Protein AF-0000000073996549 (afdb_homodimer)

Foldseek 3Di:
DDKDKDKAWFQAALLLVQQLCQFPNSCCQQFPWDKAWPDDGGGDDAQDWTWIWTDDPRDIWIWIWGWHDDDRSAKTKIWTPDTQFPTKIWIWGWDDDPNTTMIMIMIDTGNPPDPVCCVPPVRVVVVVRVVSSSVSSRPDPSVPRD/DDKDKDKAWFQAALLLVQQLCQFPNSCCQQFPWDKAWPDDGGGDDAQDWTWIWTDDPRDIWIWIWGWHDDDRSAKTKIWTPDTQFPTKIWIWGWDDDPNTTMIMIMIDTGNPPDPVCCVPPVRVVVVVRVVSSSVSSRPDPSVPRD

Organism: NCBI:txid172042

Sequence (292 aa):
MAVYTRQVLVNAPPNQVFRYCTSQTGFCQQFPFPVRWLTGTDHWQLGDILDFRYRVCGLWLRHRAEVEKHEWGALFTDTMRKGPYRTFRHTHRFEPSAGGTCMTDTIEFTTGLGALIDRLIGVPILKYTFRKRHEALSQVDWADVLMAVYTRQVLVNAPPNQVFRYCTSQTGFCQQFPFPVRWLTGTDHWQLGDILDFRYRVCGLWLRHRAEVEKHEWGALFTDTMRKGPYRTFRHTHRFEPSAGGTCMTDTIEFTTGLGALIDRLIGVPILKYTFRKRHEALSQVDWADVL

Nearest PDB structures (foldseek):
  7wa9-assembly1_A  TM=8.646E-01  e=1.091E-07  Mycolicibacterium smegmatis MC2 155
  1z94-assembly1_A  TM=8.391E-01  e=1.366E-07  Chromobacterium violaceum ATCC 12472
  2d4r-assembly1_A  TM=7.700E-01  e=4.203E-07  Thermus thermophilus HB8
  8h0h-assembly2_B  TM=7.164E-01  e=4.209E-06  Mycobacterium tuberculosis H37Rv
  8h2d-assembly1_A-2  TM=6.273E-01  e=1.224E-05  Mycobacterium tuberculosis H37Rv

Radius of gyration: 22.91 Å; Cα contacts (8 Å, |Δi|>4): 630; chains: 2; bounding box: 36×64×50 Å

Structure (mmCIF, N/CA/C/O backbone):
data_AF-0000000073996549-model_v1
#
loop_
_entity.id
_entity.type
_entity.pdbx_description
1 polymer 'Cell division inhibitor'
#
loop_
_atom_site.group_PDB
_atom_site.id
_atom_site.type_symbol
_atom_site.label_atom_id
_atom_site.label_alt_id
_atom_site.label_comp_id
_atom_site.label_asym_id
_atom_site.label_entity_id
_atom_site.label_seq_id
_atom_site.pdbx_PDB_ins_code
_atom_site.Cartn_x
_atom_site.Cartn_y
_atom_site.Cartn_z
_atom_site.occupancy
_atom_site.B_iso_or_equiv
_atom_site.auth_seq_id
_atom_site.auth_comp_id
_atom_site.auth_asym_id
_atom_site.auth_atom_id
_atom_site.pdbx_PDB_model_num
ATOM 1 N N . MET A 1 1 ? -0.925 -22.297 9.438 1 88.31 1 MET A N 1
ATOM 2 C CA . MET A 1 1 ? -0.849 -22.109 7.988 1 88.31 1 MET A CA 1
ATOM 3 C C . MET A 1 1 ? -2.23 -21.844 7.398 1 88.31 1 MET A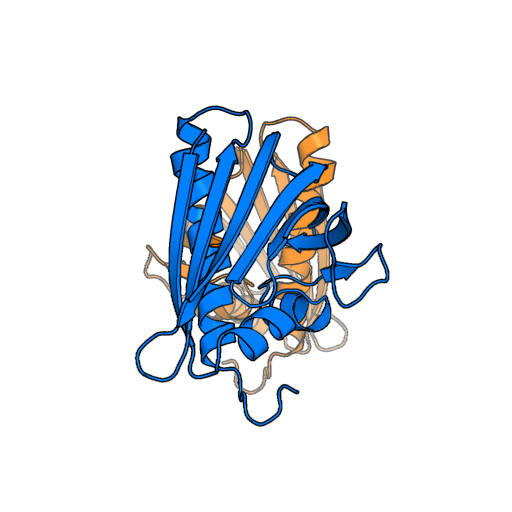 C 1
ATOM 5 O O . MET A 1 1 ? -3.201 -22.516 7.754 1 88.31 1 MET A O 1
ATOM 9 N N . ALA A 1 2 ? -2.402 -20.797 6.59 1 96.62 2 ALA A N 1
ATOM 10 C CA . ALA A 1 2 ? -3.676 -20.422 5.98 1 96.62 2 ALA A CA 1
ATOM 11 C C . ALA A 1 2 ? -3.668 -20.688 4.48 1 96.62 2 ALA A C 1
ATOM 13 O O . ALA A 1 2 ? -2.604 -20.859 3.879 1 96.62 2 ALA A O 1
ATOM 14 N N . VAL A 1 3 ? -4.891 -20.891 3.938 1 98.12 3 VAL A N 1
ATOM 15 C CA . VAL A 1 3 ? -5.043 -21.125 2.504 1 98.12 3 VAL A CA 1
ATOM 16 C C . VAL A 1 3 ? -5.984 -20.078 1.909 1 98.12 3 VAL A C 1
ATOM 18 O O . VAL A 1 3 ? -7.027 -19.766 2.49 1 98.12 3 VAL A O 1
ATOM 21 N N . TYR A 1 4 ? -5.598 -19.516 0.785 1 98.5 4 TYR A N 1
ATOM 22 C CA . TYR A 1 4 ? -6.43 -18.609 0.003 1 98.5 4 TYR A CA 1
ATOM 23 C C . TYR A 1 4 ? -6.562 -19.094 -1.436 1 98.5 4 TYR A C 1
ATOM 25 O O . TYR A 1 4 ? -5.566 -19.453 -2.072 1 98.5 4 TYR A O 1
ATOM 33 N N . THR A 1 5 ? -7.816 -19.188 -1.951 1 98.75 5 THR A N 1
ATOM 34 C CA . THR A 1 5 ? -8.062 -19.609 -3.324 1 98.75 5 THR A CA 1
ATOM 35 C C . THR A 1 5 ? -8.969 -18.609 -4.047 1 98.75 5 THR A C 1
ATOM 37 O O . THR A 1 5 ? -9.922 -18.094 -3.465 1 98.75 5 THR A O 1
ATOM 40 N N . ARG A 1 6 ? -8.672 -18.406 -5.352 1 98.69 6 ARG A N 1
ATOM 41 C CA . ARG A 1 6 ? -9.492 -17.547 -6.203 1 98.69 6 ARG A CA 1
ATOM 42 C C . ARG A 1 6 ? -9.461 -18.031 -7.652 1 98.69 6 ARG A C 1
ATOM 44 O O . ARG A 1 6 ? -8.445 -18.562 -8.117 1 98.69 6 ARG A O 1
ATOM 51 N N . GLN A 1 7 ? -10.57 -17.797 -8.312 1 98.44 7 GLN A N 1
ATOM 52 C CA . GLN A 1 7 ? -10.672 -18.203 -9.711 1 98.44 7 GLN A CA 1
ATOM 53 C C . GLN A 1 7 ? -11.055 -17.031 -10.602 1 98.44 7 GLN A C 1
ATOM 55 O O . GLN A 1 7 ? -11.703 -16.078 -10.148 1 98.44 7 GLN A O 1
ATOM 60 N N . VAL A 1 8 ? -10.672 -17.125 -11.859 1 98.06 8 VAL A N 1
ATOM 61 C CA . VAL A 1 8 ? -11.055 -16.141 -12.859 1 98.06 8 VAL A CA 1
ATOM 62 C C . VAL A 1 8 ? -11.227 -16.812 -14.219 1 98.06 8 VAL A C 1
ATOM 64 O O . VAL A 1 8 ? -10.5 -17.75 -14.547 1 98.06 8 VAL A O 1
ATOM 67 N N . LEU A 1 9 ? -12.188 -16.359 -14.953 1 97.19 9 LEU A N 1
ATOM 68 C CA . LEU A 1 9 ? -12.359 -16.797 -16.328 1 97.19 9 LEU A CA 1
ATOM 69 C C . LEU A 1 9 ? -11.648 -15.852 -17.297 1 97.19 9 LEU A C 1
ATOM 71 O O . LEU A 1 9 ? -11.812 -14.633 -17.203 1 97.19 9 LEU A O 1
ATOM 75 N N . VAL A 1 10 ? -10.875 -16.422 -18.125 1 96.81 10 VAL A N 1
ATOM 76 C CA . VAL A 1 10 ? -10.102 -15.672 -19.109 1 96.81 10 VAL A CA 1
ATOM 77 C C . VAL A 1 10 ? -10.484 -16.109 -20.516 1 96.81 10 VAL A C 1
ATOM 79 O O . VAL A 1 10 ? -10.609 -17.312 -20.781 1 96.81 10 VAL A O 1
ATOM 82 N N . ASN A 1 11 ? -10.641 -15.195 -21.406 1 94.94 11 ASN A N 1
ATOM 83 C CA . ASN A 1 11 ? -11.094 -15.5 -22.766 1 94.94 11 ASN A CA 1
ATOM 84 C C . ASN A 1 11 ? -9.914 -15.781 -23.688 1 94.94 11 ASN A C 1
ATOM 86 O O . ASN A 1 11 ? -9.734 -15.102 -24.703 1 94.94 11 ASN A O 1
ATOM 90 N N . ALA A 1 12 ? -9.164 -16.797 -23.406 1 97.12 12 ALA A N 1
ATOM 91 C CA . ALA A 1 12 ? -8.031 -17.297 -24.188 1 97.12 12 ALA A CA 1
ATOM 92 C C . ALA A 1 12 ? -7.734 -18.75 -23.828 1 97.12 12 ALA A C 1
ATOM 94 O O . ALA A 1 12 ? -8.039 -19.203 -22.719 1 97.12 12 ALA A O 1
ATOM 95 N N . PRO A 1 13 ? -7.172 -19.438 -24.797 1 96.5 13 PRO A N 1
ATOM 96 C CA . PRO A 1 13 ? -6.875 -20.844 -24.516 1 96.5 13 PRO A CA 1
ATOM 97 C C . PRO A 1 13 ? -5.836 -21.016 -23.422 1 96.5 13 PRO A C 1
ATOM 99 O O . PRO A 1 13 ? -4.992 -20.141 -23.219 1 96.5 13 PRO A O 1
ATOM 102 N N . PRO A 1 14 ? -5.82 -22.125 -22.734 1 97.5 14 PRO A N 1
ATOM 103 C CA . PRO A 1 14 ? -4.945 -22.359 -21.578 1 97.5 14 PRO A CA 1
ATOM 104 C C . PRO A 1 14 ? -3.471 -22.141 -21.906 1 97.5 14 PRO A C 1
ATOM 106 O O . PRO A 1 14 ? -2.736 -21.562 -21.094 1 97.5 14 PRO A O 1
ATOM 109 N N . ASN A 1 15 ? -3.07 -22.609 -23.031 1 96.88 15 ASN A N 1
ATOM 110 C CA . ASN A 1 15 ? -1.659 -22.469 -23.375 1 96.88 15 ASN A CA 1
ATOM 111 C C . ASN A 1 15 ? -1.243 -21 -23.453 1 96.88 15 ASN A C 1
ATOM 113 O O . ASN A 1 15 ? -0.147 -20.641 -23.031 1 96.88 15 ASN A O 1
ATOM 117 N N . GLN A 1 16 ? -2.082 -20.203 -23.953 1 96.75 16 GLN A N 1
ATOM 118 C CA . GLN A 1 16 ? -1.788 -18.781 -24.078 1 96.75 16 GLN A CA 1
ATOM 119 C C . GLN A 1 16 ? -1.767 -18.094 -22.703 1 96.75 16 GLN A C 1
ATOM 121 O O . GLN A 1 16 ? -0.866 -17.312 -22.406 1 96.75 16 GLN A O 1
ATOM 126 N N . VAL A 1 17 ? -2.734 -18.406 -21.891 1 97.44 17 VAL A N 1
ATOM 127 C CA . VAL A 1 17 ? -2.814 -17.828 -20.547 1 97.44 17 VAL A CA 1
ATOM 128 C C . VAL A 1 17 ? -1.609 -18.266 -19.734 1 97.44 17 VAL A C 1
ATOM 130 O O . VAL A 1 17 ? -0.996 -17.453 -19.031 1 97.44 17 VAL A O 1
ATOM 133 N N . PHE A 1 18 ? -1.311 -19.531 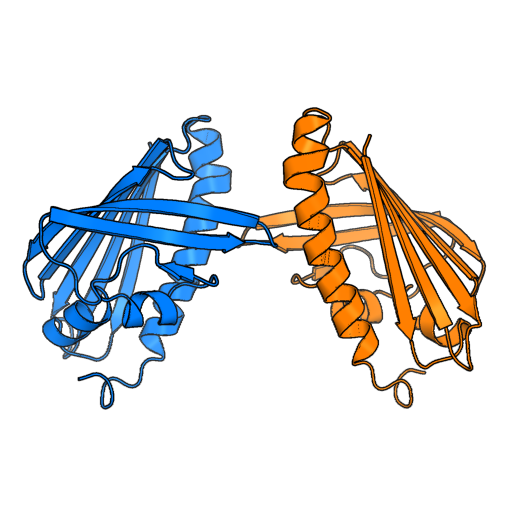-19.891 1 98 18 PHE A N 1
ATOM 134 C CA . PHE A 1 18 ? -0.16 -20.109 -19.188 1 98 18 PHE A CA 1
ATOM 135 C C . PHE A 1 18 ? 1.117 -19.359 -19.562 1 98 18 PHE A C 1
ATOM 137 O O . PHE A 1 18 ? 1.876 -18.938 -18.688 1 98 18 PHE A O 1
ATOM 144 N N . ARG A 1 19 ? 1.339 -19.203 -20.797 1 96.81 19 ARG A N 1
ATOM 145 C CA . ARG A 1 19 ? 2.545 -18.531 -21.281 1 96.81 19 ARG A CA 1
ATOM 146 C C . ARG A 1 19 ? 2.629 -17.109 -20.75 1 96.81 19 ARG A C 1
ATOM 148 O O . ARG A 1 19 ? 3.699 -16.656 -20.344 1 96.81 19 ARG A O 1
ATOM 155 N N . TYR A 1 20 ? 1.534 -16.484 -20.812 1 96.88 20 TYR A N 1
ATOM 156 C CA . TYR A 1 20 ? 1.461 -15.102 -20.344 1 96.88 20 TYR A CA 1
ATOM 157 C C . TYR A 1 20 ? 1.763 -15.023 -18.844 1 96.88 20 TYR A C 1
ATOM 159 O O . TYR A 1 20 ? 2.588 -14.211 -18.422 1 96.88 20 TYR A O 1
ATOM 167 N N . CYS A 1 21 ? 1.162 -15.898 -18.016 1 97.19 21 CYS A N 1
ATOM 168 C CA . CYS A 1 21 ? 1.22 -15.836 -16.562 1 97.19 21 CYS A CA 1
ATOM 169 C C . CYS A 1 21 ? 2.553 -16.359 -16.047 1 97.19 21 CYS A C 1
ATOM 171 O O . CYS A 1 21 ? 2.926 -16.094 -14.898 1 97.19 21 CYS A O 1
ATOM 173 N N . THR A 1 22 ? 3.291 -17.094 -16.812 1 97.06 22 THR A N 1
ATOM 174 C CA . THR A 1 22 ? 4.562 -17.672 -16.375 1 97.06 22 THR A CA 1
ATOM 175 C C . THR A 1 22 ? 5.73 -16.953 -17.047 1 97.06 22 THR A C 1
ATOM 177 O O . THR A 1 22 ? 6.688 -17.594 -17.484 1 97.06 22 THR A O 1
ATOM 180 N N . SER A 1 23 ? 5.574 -15.672 -17.109 1 95.38 23 SER A N 1
ATOM 181 C CA . SER A 1 23 ? 6.598 -14.789 -17.672 1 95.38 23 SER A CA 1
ATOM 182 C C . SER A 1 23 ? 6.789 -13.555 -16.797 1 95.38 23 SER A C 1
ATOM 184 O O . SER A 1 23 ? 5.891 -13.172 -16.047 1 95.38 23 SER A O 1
ATOM 186 N N . GLN A 1 24 ? 7.98 -12.922 -16.938 1 96.5 24 GLN A N 1
ATOM 187 C CA . GLN A 1 24 ? 8.227 -11.68 -16.219 1 96.5 24 GLN A CA 1
ATOM 188 C C . GLN A 1 24 ? 7.316 -10.562 -16.719 1 96.5 24 GLN A C 1
ATOM 190 O O . GLN A 1 24 ? 6.785 -9.781 -15.922 1 96.5 24 GLN A O 1
ATOM 195 N N . THR A 1 25 ? 7.105 -10.578 -18.016 1 93.38 25 THR A N 1
ATOM 196 C CA . THR A 1 25 ? 6.27 -9.555 -18.625 1 93.38 25 THR A CA 1
ATOM 197 C C . THR A 1 25 ? 4.828 -9.664 -18.141 1 93.38 25 THR A C 1
ATOM 199 O O . THR A 1 25 ? 4.238 -8.68 -17.703 1 93.38 25 THR A O 1
ATOM 202 N N . GLY A 1 26 ? 4.27 -10.852 -18.219 1 95.44 26 GLY A N 1
ATOM 203 C CA . GLY A 1 26 ? 2.92 -11.07 -17.719 1 95.44 26 GLY A CA 1
ATOM 204 C C . GLY A 1 26 ? 2.777 -10.773 -16.25 1 95.44 26 GLY A C 1
ATOM 205 O O . GLY A 1 26 ? 1.792 -10.164 -15.82 1 95.44 26 GLY A O 1
ATOM 206 N N . PHE A 1 27 ? 3.797 -11.172 -15.508 1 96.75 27 PHE A N 1
ATOM 207 C CA . PHE A 1 27 ? 3.795 -10.938 -14.07 1 96.75 27 PHE A CA 1
ATOM 208 C C . PHE A 1 27 ? 3.691 -9.445 -13.758 1 96.75 27 PHE A C 1
ATOM 210 O O . PHE A 1 27 ? 2.822 -9.023 -12.992 1 96.75 27 PHE A O 1
ATOM 217 N N . CYS A 1 28 ? 4.504 -8.641 -14.391 1 96.69 28 CYS A N 1
ATOM 218 C CA . CYS A 1 28 ? 4.562 -7.207 -14.125 1 96.69 28 CYS A CA 1
ATOM 219 C C . CYS A 1 28 ? 3.262 -6.523 -14.531 1 96.69 28 CYS A C 1
ATOM 221 O O . CYS A 1 28 ? 2.848 -5.543 -13.914 1 96.69 28 CYS A O 1
ATOM 223 N N . GLN A 1 29 ? 2.586 -7.039 -15.453 1 95.12 29 GLN A N 1
ATOM 224 C CA . GLN A 1 29 ? 1.353 -6.43 -15.945 1 95.12 29 GLN A CA 1
ATOM 225 C C . GLN A 1 29 ? 0.179 -6.754 -15.023 1 95.12 29 GLN A C 1
ATOM 227 O O . GLN A 1 29 ? -0.795 -6 -14.961 1 95.12 29 GLN A O 1
ATOM 232 N N . GLN A 1 30 ? 0.294 -7.805 -14.305 1 96.31 30 GLN A N 1
ATOM 233 C CA . GLN A 1 30 ? -0.853 -8.203 -13.492 1 96.31 30 GLN A CA 1
ATOM 234 C C . GLN A 1 30 ? -0.607 -7.918 -12.016 1 96.31 30 GLN A C 1
ATOM 236 O O . GLN A 1 30 ? -1.552 -7.844 -11.227 1 96.31 30 GLN A O 1
ATOM 241 N N . PHE A 1 31 ? 0.625 -7.828 -11.578 1 97.19 31 PHE A N 1
ATOM 242 C CA . PHE A 1 31 ? 0.977 -7.59 -10.18 1 97.19 31 PHE A CA 1
ATOM 243 C C . PHE A 1 31 ? 0.776 -6.121 -9.82 1 97.19 31 PHE A C 1
ATOM 245 O O . PHE A 1 31 ? 1.214 -5.23 -10.547 1 97.19 31 PHE A O 1
ATOM 252 N N . PRO A 1 32 ? 0.147 -5.875 -8.703 1 96.31 32 PRO A N 1
ATOM 253 C CA . PRO A 1 32 ? -0.326 -4.512 -8.438 1 96.31 32 PRO A CA 1
ATOM 254 C C . PRO A 1 32 ? 0.776 -3.598 -7.91 1 96.31 32 PRO A C 1
ATOM 256 O O . PRO A 1 32 ? 0.532 -2.414 -7.66 1 96.31 32 PRO A O 1
ATOM 259 N N . PHE A 1 33 ? 2.002 -4.043 -7.793 1 96.5 33 PHE A N 1
ATOM 260 C CA . PHE A 1 33 ? 3.082 -3.234 -7.238 1 96.5 33 PHE A CA 1
ATOM 261 C C . PHE A 1 33 ? 4.242 -3.139 -8.219 1 96.5 33 PHE A C 1
ATOM 263 O O . PHE A 1 33 ? 4.457 -4.047 -9.023 1 96.5 33 PHE A O 1
ATOM 270 N N . PRO A 1 34 ? 5.004 -2.031 -8.188 1 96.62 34 PRO A N 1
ATOM 271 C CA . PRO A 1 34 ? 6.211 -1.954 -9.016 1 96.62 34 PRO A CA 1
ATOM 272 C C . PRO A 1 34 ? 7.203 -3.078 -8.711 1 96.62 34 PRO A C 1
ATOM 274 O O . PRO A 1 34 ? 7.434 -3.41 -7.551 1 96.62 34 PRO A O 1
ATOM 277 N N . VAL A 1 35 ? 7.773 -3.609 -9.805 1 97.75 35 VAL A N 1
ATOM 278 C CA . VAL A 1 35 ? 8.648 -4.77 -9.656 1 97.75 35 VAL A CA 1
ATOM 279 C C . VAL A 1 35 ? 10.016 -4.465 -10.266 1 97.75 35 VAL A C 1
ATOM 281 O O . VAL A 1 35 ? 10.102 -3.834 -11.32 1 97.75 35 VAL A O 1
ATOM 284 N N . ARG A 1 36 ? 11.078 -4.91 -9.578 1 97.38 36 ARG A N 1
ATOM 285 C CA . ARG A 1 36 ? 12.438 -4.957 -10.102 1 97.38 36 ARG A CA 1
ATOM 286 C C . ARG A 1 36 ? 12.984 -6.383 -10.078 1 97.38 36 ARG A C 1
ATOM 288 O O . ARG A 1 36 ? 13.281 -6.922 -9.016 1 97.38 36 ARG A O 1
ATOM 295 N N . TRP A 1 37 ? 13.148 -6.93 -11.211 1 97.94 37 TRP A N 1
ATOM 296 C CA . TRP A 1 37 ? 13.633 -8.305 -11.312 1 97.94 37 TRP A CA 1
ATOM 297 C C . TRP A 1 37 ? 15.125 -8.375 -11.039 1 97.94 37 TRP A C 1
ATOM 299 O O . TRP A 1 37 ? 15.891 -7.523 -11.492 1 97.94 37 TRP A O 1
ATOM 309 N N . LEU A 1 38 ? 15.5 -9.352 -10.359 1 97.19 38 LEU A N 1
ATOM 310 C CA . LEU A 1 38 ? 16.906 -9.609 -10.07 1 97.19 38 LEU A CA 1
ATOM 311 C C . LEU A 1 38 ? 17.422 -10.797 -10.875 1 97.19 38 LEU A C 1
ATOM 313 O O . LEU A 1 38 ? 18.625 -11.055 -10.922 1 97.19 38 LEU A O 1
ATOM 317 N N . THR A 1 39 ? 16.469 -11.492 -11.414 1 93.12 39 THR A N 1
ATOM 318 C CA . THR A 1 39 ? 16.797 -12.555 -12.352 1 93.12 39 THR A CA 1
ATOM 319 C C . THR A 1 39 ? 16.359 -12.18 -13.766 1 93.12 39 THR A C 1
ATOM 321 O O . THR A 1 39 ? 15.547 -11.273 -13.953 1 93.12 39 THR A O 1
ATOM 324 N N . GLY A 1 40 ? 16.891 -12.891 -14.781 1 83.81 40 GLY A N 1
ATOM 325 C CA . GLY A 1 40 ? 16.75 -12.367 -16.125 1 83.81 40 GLY A CA 1
ATOM 326 C C . GLY A 1 40 ? 15.883 -13.234 -17.016 1 83.81 40 GLY A C 1
ATOM 327 O O . GLY A 1 40 ? 15.5 -12.812 -18.125 1 83.81 40 GLY A O 1
ATOM 328 N N . THR A 1 41 ? 15.555 -14.328 -16.672 1 87.44 41 THR A N 1
ATOM 329 C CA . THR A 1 41 ? 14.789 -15.188 -17.562 1 87.44 41 THR A CA 1
ATOM 330 C C . THR A 1 41 ? 13.328 -14.75 -17.609 1 87.44 41 THR A C 1
ATOM 332 O O . THR A 1 41 ? 12.664 -14.656 -16.578 1 87.44 41 THR A O 1
ATOM 335 N N . ASP A 1 42 ? 12.914 -14.477 -18.797 1 90.62 42 ASP A N 1
ATOM 336 C CA . ASP A 1 42 ? 11.531 -14.016 -18.938 1 90.62 42 ASP A CA 1
ATOM 337 C C . ASP A 1 42 ? 10.547 -15.148 -18.688 1 90.62 42 ASP A C 1
ATOM 339 O O . ASP A 1 42 ? 9.727 -15.086 -17.766 1 90.62 42 ASP A O 1
ATOM 343 N N . HIS A 1 43 ? 10.688 -16.203 -19.484 1 94.69 43 HIS A N 1
ATOM 344 C CA . HIS A 1 43 ? 9.805 -17.359 -19.281 1 94.69 43 HIS A CA 1
ATOM 345 C C . HIS A 1 43 ? 10.453 -18.391 -18.375 1 94.69 43 HIS A C 1
ATOM 347 O O . HIS A 1 43 ? 11.633 -18.719 -18.531 1 94.69 43 HIS A O 1
ATOM 353 N N . TRP A 1 44 ? 9.609 -18.953 -17.531 1 96.75 44 TRP A N 1
ATOM 354 C CA . TRP A 1 44 ? 10.148 -19.781 -16.453 1 96.75 44 TRP A CA 1
ATOM 355 C C . TRP A 1 44 ? 9.945 -21.25 -16.75 1 96.75 44 TRP A C 1
ATOM 357 O O . TRP A 1 44 ? 8.992 -21.641 -17.438 1 96.75 44 TRP A O 1
ATOM 367 N N . GLN A 1 45 ? 10.844 -22 -16.234 1 96.19 45 GLN A N 1
ATOM 368 C CA . GLN A 1 45 ? 10.82 -23.453 -16.328 1 96.19 45 GLN A CA 1
ATOM 369 C C . GLN A 1 45 ? 10.992 -24.094 -14.961 1 96.19 45 GLN A C 1
ATOM 371 O O . GLN A 1 45 ? 11.281 -23.406 -13.977 1 96.19 45 GLN A O 1
ATOM 376 N N . LEU A 1 46 ? 10.742 -25.422 -14.984 1 97.88 46 LEU A N 1
ATOM 377 C CA . LEU A 1 46 ? 10.922 -26.172 -13.75 1 97.88 46 LEU A CA 1
ATOM 378 C C . LEU A 1 46 ? 12.312 -25.938 -13.164 1 97.88 46 LEU A C 1
ATOM 380 O O . LEU A 1 46 ? 13.312 -25.984 -13.883 1 97.88 46 LEU A O 1
ATOM 384 N N . GLY A 1 47 ? 12.383 -25.578 -11.883 1 97.25 47 GLY A N 1
ATOM 385 C CA . GLY A 1 47 ? 13.648 -25.406 -11.188 1 97.25 47 GLY A CA 1
ATOM 386 C C . GLY A 1 47 ? 14.172 -23.984 -11.242 1 97.25 47 GLY A C 1
ATOM 387 O O . GLY A 1 47 ? 15.102 -23.625 -10.516 1 97.25 47 GLY A O 1
ATOM 388 N N . ASP A 1 48 ? 13.555 -23.109 -12.039 1 97.56 48 ASP A N 1
ATOM 389 C CA . ASP A 1 48 ? 13.984 -21.719 -12.133 1 97.56 48 ASP A CA 1
ATOM 390 C C . ASP A 1 48 ? 13.719 -20.984 -10.828 1 97.56 48 ASP A C 1
ATOM 392 O O . ASP A 1 48 ? 12.82 -21.344 -10.07 1 97.56 48 ASP A O 1
ATOM 396 N N . ILE A 1 49 ? 14.609 -19.984 -10.656 1 97.62 49 ILE A N 1
ATOM 397 C CA . ILE A 1 49 ? 14.445 -19.109 -9.508 1 97.62 49 ILE A CA 1
ATOM 398 C C . ILE A 1 49 ? 13.836 -17.781 -9.961 1 97.62 49 ILE A C 1
ATOM 400 O O . ILE A 1 49 ? 14.312 -17.156 -10.914 1 97.62 49 ILE A O 1
ATOM 404 N N . LEU A 1 50 ? 12.742 -17.469 -9.359 1 97.69 50 LEU A N 1
ATOM 405 C CA . LEU A 1 50 ? 12.141 -16.141 -9.492 1 97.69 50 LEU A CA 1
ATOM 406 C C . LEU A 1 50 ? 12.586 -15.219 -8.359 1 97.69 50 LEU A C 1
ATOM 408 O O . LEU A 1 50 ? 12.195 -15.422 -7.207 1 97.69 50 LEU A O 1
ATOM 412 N N . ASP A 1 51 ? 13.398 -14.242 -8.695 1 98.19 51 ASP A N 1
ATOM 413 C CA . ASP A 1 51 ? 13.953 -13.32 -7.703 1 98.19 51 ASP A CA 1
ATOM 414 C C . ASP A 1 51 ? 13.695 -11.867 -8.102 1 98.19 51 ASP A C 1
ATOM 416 O O . ASP A 1 51 ? 14.148 -11.414 -9.156 1 98.19 51 ASP A O 1
ATOM 420 N N . PHE A 1 52 ? 12.898 -11.219 -7.285 1 98.19 52 PHE A N 1
ATOM 421 C CA . PHE A 1 52 ? 12.562 -9.828 -7.598 1 98.19 52 PHE A CA 1
ATOM 422 C C . PHE A 1 52 ? 12.312 -9.031 -6.324 1 98.19 52 PHE A C 1
ATOM 424 O O . PHE A 1 52 ? 12.094 -9.609 -5.258 1 98.19 52 PHE A O 1
ATOM 431 N N . ARG A 1 53 ? 12.445 -7.801 -6.453 1 98.06 53 ARG A N 1
ATOM 432 C CA . ARG A 1 53 ? 11.977 -6.863 -5.438 1 98.06 53 ARG A CA 1
ATOM 433 C C . ARG A 1 53 ? 10.688 -6.176 -5.879 1 98.06 53 ARG A C 1
ATOM 435 O O . ARG A 1 53 ? 10.453 -6 -7.078 1 98.06 53 ARG A O 1
ATOM 442 N N . TYR A 1 54 ? 9.828 -5.84 -4.957 1 97.81 54 TYR A N 1
ATOM 443 C CA . TYR A 1 54 ? 8.633 -5.059 -5.23 1 97.81 54 TYR A CA 1
ATOM 444 C C . TYR A 1 54 ? 8.422 -3.99 -4.164 1 97.81 54 TYR A C 1
ATOM 446 O O . TYR A 1 54 ? 8.953 -4.102 -3.055 1 97.81 54 TYR A O 1
ATOM 454 N N . ARG A 1 55 ? 7.738 -2.949 -4.52 1 95.69 55 ARG A N 1
ATOM 455 C CA . ARG A 1 55 ? 7.645 -1.795 -3.633 1 95.69 55 ARG A CA 1
ATOM 456 C C . ARG A 1 55 ? 6.211 -1.58 -3.16 1 95.69 55 ARG A C 1
ATOM 458 O O . ARG A 1 55 ? 5.289 -1.511 -3.975 1 95.69 55 ARG A O 1
ATOM 465 N N . VAL A 1 56 ? 6.066 -1.509 -1.825 1 94.5 56 VAL A N 1
ATOM 466 C CA . VAL A 1 56 ? 4.785 -1.214 -1.188 1 94.5 56 VAL A CA 1
ATOM 467 C C . VAL A 1 56 ? 4.93 0.005 -0.28 1 94.5 56 VAL A C 1
ATOM 469 O O . VAL A 1 56 ? 5.758 0.012 0.634 1 94.5 56 VAL A O 1
ATOM 472 N N . CYS A 1 57 ? 4.227 1.042 -0.491 1 91.19 57 CYS A N 1
ATOM 473 C CA . CYS A 1 57 ? 4.262 2.258 0.313 1 91.19 57 CYS A CA 1
ATOM 474 C C . CYS A 1 57 ? 5.695 2.746 0.502 1 91.19 57 CYS A C 1
ATOM 476 O O . CYS A 1 57 ? 6.113 3.035 1.624 1 91.19 57 CYS A O 1
ATOM 478 N N . GLY A 1 58 ? 6.43 2.65 -0.554 1 90.81 58 GLY A N 1
ATOM 479 C CA . GLY A 1 58 ? 7.781 3.184 -0.551 1 90.81 58 GLY A CA 1
ATOM 480 C C . GLY A 1 58 ? 8.812 2.195 -0.031 1 90.81 58 GLY A C 1
ATOM 481 O O . GLY A 1 58 ? 10.016 2.459 -0.083 1 90.81 58 GLY A O 1
ATOM 482 N N . LEU A 1 59 ? 8.375 1.061 0.467 1 94.19 59 LEU A N 1
ATOM 483 C CA . LEU A 1 59 ? 9.281 0.064 1.024 1 94.19 59 LEU A CA 1
ATOM 484 C C . LEU A 1 59 ? 9.547 -1.053 0.02 1 94.19 59 LEU A C 1
ATOM 486 O O . LEU A 1 59 ? 8.609 -1.612 -0.555 1 94.19 59 LEU A O 1
ATOM 490 N N . TRP A 1 60 ? 10.797 -1.385 -0.169 1 95.44 60 TRP A N 1
ATOM 491 C CA . TRP A 1 60 ? 11.164 -2.49 -1.048 1 95.44 60 TRP A CA 1
ATOM 492 C C . TRP A 1 60 ? 11.211 -3.805 -0.278 1 95.44 60 TRP A C 1
ATOM 494 O O . TRP A 1 60 ? 11.93 -3.922 0.721 1 95.44 60 TRP A O 1
ATOM 504 N N . LEU A 1 61 ? 10.516 -4.77 -0.71 1 96.69 61 LEU A N 1
ATOM 505 C CA . LEU A 1 61 ? 10.523 -6.137 -0.204 1 96.69 61 LEU A CA 1
ATOM 506 C C . LEU A 1 61 ? 11.07 -7.102 -1.253 1 96.69 61 LEU A C 1
ATOM 508 O O . LEU A 1 61 ? 10.977 -6.836 -2.455 1 96.69 61 LEU A O 1
ATOM 512 N N . ARG A 1 62 ? 11.609 -8.133 -0.811 1 97.75 62 ARG A N 1
ATOM 513 C CA . ARG A 1 62 ? 12.172 -9.117 -1.733 1 97.75 62 ARG A CA 1
ATOM 514 C C . ARG A 1 62 ? 11.383 -10.422 -1.689 1 97.75 62 ARG A C 1
ATOM 516 O O . ARG A 1 62 ? 10.953 -10.859 -0.619 1 97.75 62 ARG A O 1
ATOM 523 N N . HIS A 1 63 ? 11.188 -11 -2.834 1 98.19 63 HIS A N 1
ATOM 524 C CA . HIS A 1 63 ? 10.555 -12.305 -2.998 1 98.19 63 HIS A CA 1
ATOM 525 C C . HIS A 1 63 ? 11.398 -13.219 -3.883 1 98.19 63 HIS A C 1
ATOM 527 O O . HIS A 1 63 ? 11.648 -12.898 -5.047 1 98.19 63 HIS A O 1
ATOM 533 N N . ARG A 1 64 ? 11.883 -14.25 -3.303 1 98.44 64 ARG A N 1
ATOM 534 C CA . ARG A 1 64 ? 12.625 -15.273 -4.023 1 98.44 64 ARG A CA 1
ATOM 535 C C . ARG A 1 64 ? 11.914 -16.625 -3.949 1 98.44 64 ARG A C 1
ATOM 537 O O . ARG A 1 64 ? 11.75 -17.188 -2.865 1 98.44 64 ARG A O 1
ATOM 544 N N . ALA A 1 65 ? 11.539 -17.078 -5.07 1 98.56 65 ALA A N 1
ATOM 545 C CA . ALA A 1 65 ? 10.805 -18.328 -5.137 1 98.56 65 ALA A CA 1
ATOM 546 C C . ALA A 1 65 ? 11.438 -19.281 -6.148 1 98.56 65 ALA A C 1
ATOM 548 O O . ALA A 1 65 ? 12.164 -18.859 -7.043 1 98.56 65 ALA A O 1
ATOM 549 N N . GLU A 1 66 ? 11.133 -20.547 -5.938 1 98.5 66 GLU A N 1
ATOM 550 C CA . GLU A 1 66 ? 11.57 -21.594 -6.867 1 98.5 66 GLU A CA 1
ATOM 551 C C . GLU A 1 66 ? 10.375 -22.25 -7.543 1 98.5 66 GLU A C 1
ATOM 553 O O . GLU A 1 66 ? 9.367 -22.547 -6.895 1 98.5 66 GLU A O 1
ATOM 558 N N . VAL A 1 67 ? 10.516 -22.469 -8.891 1 98.44 67 VAL A N 1
ATOM 559 C CA . VAL A 1 67 ? 9.477 -23.188 -9.617 1 98.44 67 VAL A CA 1
ATOM 560 C C . VAL A 1 67 ? 9.523 -24.672 -9.234 1 98.44 67 VAL A C 1
ATOM 562 O O . VAL A 1 67 ? 10.5 -25.359 -9.531 1 98.44 67 VAL A O 1
ATOM 565 N N . GLU A 1 68 ? 8.477 -25.156 -8.68 1 98.62 68 GLU A N 1
ATOM 566 C CA . GLU A 1 68 ? 8.422 -26.516 -8.148 1 98.62 68 GLU A CA 1
ATOM 567 C C . GLU A 1 68 ? 7.703 -27.453 -9.117 1 98.62 68 GLU A C 1
ATOM 569 O O . GLU A 1 68 ? 8.039 -28.641 -9.203 1 98.62 68 GLU A O 1
ATOM 574 N N . LYS A 1 69 ? 6.715 -26.969 -9.758 1 98.75 69 LYS A N 1
ATOM 575 C CA . LYS A 1 69 ? 5.965 -27.734 -10.758 1 98.75 69 LYS A CA 1
ATOM 576 C C . LYS A 1 69 ? 5.727 -26.891 -12.016 1 98.75 69 LYS A C 1
ATOM 578 O O . LYS A 1 69 ? 5.457 -25.688 -11.922 1 98.75 69 LYS A O 1
ATOM 583 N N . HIS A 1 70 ? 5.832 -27.516 -13.086 1 98.62 70 HIS A N 1
ATOM 584 C CA . HIS A 1 70 ? 5.633 -26.906 -14.391 1 98.62 70 HIS A CA 1
ATOM 585 C C . HIS A 1 70 ? 5.074 -27.906 -15.391 1 98.62 70 HIS A C 1
ATOM 587 O O . HIS A 1 70 ? 5.824 -28.719 -15.953 1 98.62 70 HIS A O 1
ATOM 593 N N . GLU A 1 71 ? 3.836 -27.844 -15.578 1 98.5 71 GLU A N 1
ATOM 594 C CA . GLU A 1 71 ? 3.137 -28.609 -16.609 1 98.5 71 GLU A CA 1
ATOM 595 C C . GLU A 1 71 ? 2.516 -27.688 -17.656 1 98.5 71 GLU A C 1
ATOM 597 O O . GLU A 1 71 ? 1.461 -27.094 -17.406 1 98.5 71 GLU A O 1
ATOM 602 N N . TRP A 1 72 ? 3.133 -27.625 -18.766 1 97.75 72 TRP A N 1
ATOM 603 C CA . TRP A 1 72 ? 2.795 -26.656 -19.812 1 97.75 72 TRP A CA 1
ATOM 604 C C . TRP A 1 72 ? 1.288 -26.625 -20.047 1 97.75 72 TRP A C 1
ATOM 606 O O . TRP A 1 72 ? 0.66 -27.656 -20.266 1 97.75 72 TRP A O 1
ATOM 616 N N . GLY A 1 73 ? 0.679 -25.375 -19.891 1 97.88 73 GLY A N 1
ATOM 617 C CA . GLY A 1 73 ? -0.717 -25.125 -20.188 1 97.88 73 GLY A CA 1
ATOM 618 C C . GLY A 1 73 ? -1.669 -25.609 -19.125 1 97.88 73 GLY A C 1
ATOM 619 O O . GLY A 1 73 ? -2.887 -25.484 -19.25 1 97.88 73 GLY A O 1
ATOM 620 N N . ALA A 1 74 ? -1.059 -26.156 -18.047 1 98.56 74 ALA A N 1
ATOM 621 C CA . ALA A 1 74 ? -1.979 -26.828 -17.141 1 98.56 74 ALA A CA 1
ATOM 622 C C . ALA A 1 74 ? -1.698 -26.438 -15.688 1 98.56 74 ALA A C 1
ATOM 624 O O . ALA A 1 74 ? -2.625 -26.172 -14.922 1 98.56 74 ALA A O 1
ATOM 625 N N . LEU A 1 75 ? -0.43 -26.406 -15.359 1 98.75 75 LEU A N 1
ATOM 626 C CA . LEU A 1 75 ? -0.104 -26.281 -13.945 1 98.75 75 LEU A CA 1
ATOM 627 C C . LEU A 1 75 ? 1.243 -25.594 -13.758 1 98.75 75 LEU A C 1
ATOM 629 O O . LEU A 1 75 ? 2.209 -25.906 -14.453 1 98.75 75 LEU A O 1
ATOM 633 N N . PHE A 1 76 ? 1.345 -24.625 -12.828 1 98.75 76 PHE A N 1
ATOM 634 C CA . PHE A 1 76 ? 2.557 -23.922 -12.43 1 98.75 76 PHE A CA 1
ATOM 635 C C . PHE A 1 76 ? 2.564 -23.672 -10.93 1 98.75 76 PHE A C 1
ATOM 637 O O . PHE A 1 76 ? 1.629 -23.062 -10.391 1 98.75 76 PHE A O 1
ATOM 644 N N . THR A 1 77 ? 3.586 -24.172 -10.234 1 98.88 77 THR A N 1
ATOM 645 C CA . THR A 1 77 ? 3.697 -23.953 -8.797 1 98.88 77 THR A CA 1
ATOM 646 C C . THR A 1 77 ? 5.051 -23.344 -8.438 1 98.88 77 THR A C 1
ATOM 648 O O . THR A 1 77 ? 6.094 -23.844 -8.875 1 98.88 77 THR A O 1
ATOM 651 N N . ASP A 1 78 ? 5.039 -22.266 -7.711 1 98.69 78 ASP A N 1
ATOM 652 C CA . ASP A 1 78 ? 6.27 -21.688 -7.168 1 98.69 78 ASP A CA 1
ATOM 653 C C . ASP A 1 78 ? 6.211 -21.609 -5.645 1 98.69 78 ASP A C 1
ATOM 655 O O . ASP A 1 78 ? 5.148 -21.375 -5.07 1 98.69 78 ASP A O 1
ATOM 659 N N . THR A 1 79 ? 7.336 -21.844 -5.023 1 98.75 79 THR A N 1
ATOM 660 C CA . THR A 1 79 ? 7.453 -21.828 -3.57 1 98.75 79 THR A CA 1
ATOM 661 C C . THR A 1 79 ? 8.516 -20.828 -3.125 1 98.75 79 THR A C 1
ATOM 663 O O . THR A 1 79 ? 9.641 -20.844 -3.635 1 98.75 79 THR A O 1
ATOM 666 N N . MET A 1 80 ? 8.18 -20.031 -2.154 1 98.69 80 MET A N 1
ATOM 667 C CA . MET A 1 80 ? 9.086 -19 -1.656 1 98.69 80 MET A CA 1
ATOM 668 C C . MET A 1 80 ? 10.227 -19.609 -0.864 1 98.69 80 MET A C 1
ATOM 670 O O . MET A 1 80 ? 10.008 -20.484 -0.02 1 98.69 80 MET A O 1
ATOM 674 N N . ARG A 1 81 ? 11.367 -19.125 -1.191 1 98.31 81 ARG A N 1
ATOM 675 C CA . ARG A 1 81 ? 12.562 -19.531 -0.457 1 98.31 81 ARG A CA 1
ATOM 676 C C . ARG A 1 81 ? 13.031 -18.422 0.481 1 98.31 81 ARG A C 1
ATOM 678 O O . ARG A 1 81 ? 13.586 -18.703 1.545 1 98.31 81 ARG A O 1
ATOM 685 N N . LYS A 1 82 ? 12.852 -17.219 0.064 1 97.81 82 LYS A N 1
ATOM 686 C CA . LYS A 1 82 ? 13.133 -16.016 0.838 1 97.81 82 LYS A CA 1
ATOM 687 C C . LYS A 1 82 ? 12.102 -14.922 0.545 1 97.81 82 LYS A C 1
ATOM 689 O O . LYS A 1 82 ? 11.766 -14.68 -0.614 1 97.81 82 LYS A O 1
ATOM 694 N N . GLY A 1 83 ? 11.641 -14.312 1.668 1 97.56 83 GLY A N 1
ATOM 695 C CA . GLY A 1 83 ? 10.648 -13.266 1.479 1 97.56 83 GLY A CA 1
ATOM 696 C C . GLY A 1 83 ? 9.93 -12.891 2.76 1 97.56 83 GLY A C 1
ATOM 697 O O . GLY A 1 83 ? 10.391 -13.203 3.855 1 97.56 83 GLY A O 1
ATOM 698 N N . PRO A 1 84 ? 8.859 -12.172 2.639 1 95.5 84 PRO A N 1
ATOM 699 C CA . PRO A 1 84 ? 8.211 -11.602 3.822 1 95.5 84 PRO A CA 1
ATOM 700 C C . PRO A 1 84 ? 7.355 -12.617 4.574 1 95.5 84 PRO A C 1
ATOM 702 O O . PRO A 1 84 ? 6.898 -12.352 5.684 1 95.5 84 PRO A O 1
ATOM 705 N N . TYR A 1 85 ? 7.113 -13.75 4.02 1 97.56 85 TYR A N 1
ATOM 706 C CA . TYR A 1 85 ? 6.371 -14.812 4.684 1 97.56 85 TYR A CA 1
ATOM 707 C C . TYR A 1 85 ? 7.312 -15.891 5.207 1 97.56 85 TYR A C 1
ATOM 709 O O . TYR A 1 85 ? 8.453 -16 4.754 1 97.56 85 TYR A O 1
ATOM 717 N N . ARG A 1 86 ? 6.867 -16.656 6.18 1 97.62 86 ARG A N 1
ATOM 718 C CA . ARG A 1 86 ? 7.629 -17.812 6.621 1 97.62 86 ARG A CA 1
ATOM 719 C C . ARG A 1 86 ? 7.543 -18.938 5.598 1 97.62 86 ARG A C 1
ATOM 721 O O . ARG A 1 86 ? 8.547 -19.594 5.305 1 97.62 86 ARG A O 1
ATOM 728 N N . THR A 1 87 ? 6.363 -19.094 5.148 1 98.31 87 THR A N 1
ATOM 729 C CA . THR A 1 87 ? 6.125 -20.016 4.039 1 98.31 87 THR A CA 1
ATOM 730 C C . THR A 1 87 ? 5.102 -19.422 3.068 1 98.31 87 THR A C 1
ATOM 732 O O . THR A 1 87 ? 4.172 -18.734 3.482 1 98.31 87 THR A O 1
ATOM 735 N N . PHE A 1 88 ? 5.281 -19.766 1.861 1 98.75 88 PHE A N 1
ATOM 736 C CA . PHE A 1 88 ? 4.402 -19.312 0.793 1 98.75 88 PHE A CA 1
ATOM 737 C C . PHE A 1 88 ? 4.512 -20.219 -0.425 1 98.75 88 PHE A C 1
ATOM 739 O O . PHE A 1 88 ? 5.574 -20.312 -1.04 1 98.75 88 PHE A O 1
ATOM 746 N N . ARG A 1 89 ? 3.488 -20.859 -0.694 1 98.88 89 ARG A N 1
ATOM 747 C CA . ARG A 1 89 ? 3.383 -21.75 -1.854 1 98.88 89 ARG A CA 1
ATOM 748 C C . ARG A 1 89 ? 2.188 -21.359 -2.721 1 98.88 89 ARG A C 1
ATOM 750 O O . ARG A 1 89 ? 1.049 -21.359 -2.248 1 98.88 89 ARG A O 1
ATOM 757 N N . HIS A 1 90 ? 2.449 -21.031 -3.953 1 98.81 90 HIS A N 1
ATOM 758 C CA . HIS A 1 90 ? 1.434 -20.562 -4.891 1 98.81 90 HIS A CA 1
ATOM 759 C C . HIS A 1 90 ? 1.256 -21.547 -6.043 1 98.81 90 HIS A C 1
ATOM 761 O O . HIS A 1 90 ? 2.182 -21.766 -6.828 1 98.81 90 HIS A O 1
ATOM 767 N N . THR A 1 91 ? 0.096 -22.078 -6.172 1 98.88 91 THR A N 1
ATOM 768 C CA . THR A 1 91 ? -0.245 -23 -7.25 1 98.88 91 THR A CA 1
ATOM 769 C C . THR A 1 91 ? -1.218 -22.344 -8.227 1 98.88 91 THR A C 1
ATOM 771 O O . THR A 1 91 ? -2.287 -21.875 -7.832 1 98.88 91 THR A O 1
ATOM 774 N N . HIS A 1 92 ? -0.835 -22.312 -9.477 1 98.75 92 HIS A N 1
ATOM 775 C CA . HIS A 1 92 ? -1.68 -21.875 -10.578 1 98.75 92 HIS A CA 1
ATOM 776 C C . HIS A 1 92 ? -2.191 -23.062 -11.391 1 98.75 92 HIS A C 1
ATOM 778 O O . HIS A 1 92 ? -1.403 -23.906 -11.836 1 98.75 92 HIS A O 1
ATOM 784 N N . ARG A 1 93 ? -3.48 -23.125 -11.57 1 98.81 93 ARG A N 1
ATOM 785 C CA . ARG A 1 93 ? -4.082 -24.156 -12.414 1 98.81 93 ARG A CA 1
ATOM 786 C C . ARG A 1 93 ? -4.828 -23.531 -13.586 1 98.81 93 ARG A C 1
ATOM 788 O O . ARG A 1 93 ? -5.551 -22.547 -13.422 1 98.81 93 ARG A O 1
ATOM 795 N N . PHE A 1 94 ? -4.637 -24.078 -14.711 1 98.62 94 PHE A N 1
ATOM 796 C CA . PHE A 1 94 ? -5.273 -23.641 -15.945 1 98.62 94 PHE A CA 1
ATOM 797 C C . PHE A 1 94 ? -6.129 -24.75 -16.547 1 98.62 94 PHE A C 1
ATOM 799 O O . PHE A 1 94 ? -5.605 -25.766 -16.984 1 98.62 94 PHE A O 1
ATOM 806 N N . GLU A 1 95 ? -7.398 -24.516 -16.578 1 98.5 95 GLU A N 1
ATOM 807 C CA . GLU A 1 95 ? -8.312 -25.531 -17.094 1 98.5 95 GLU A CA 1
ATOM 808 C C . GLU A 1 95 ? -9.18 -24.984 -18.219 1 98.5 95 GLU A C 1
ATOM 810 O O . GLU A 1 95 ? -9.734 -23.891 -18.109 1 98.5 95 GLU A O 1
ATOM 815 N N . PRO A 1 96 ? -9.289 -25.781 -19.312 1 97.75 96 PRO A N 1
ATOM 816 C CA . PRO A 1 96 ? -10.227 -25.328 -20.344 1 97.75 96 PRO A CA 1
ATOM 817 C C . PRO A 1 96 ? -11.648 -25.141 -19.812 1 97.75 96 PRO A C 1
ATOM 819 O O . PRO A 1 96 ? -12.102 -25.922 -18.969 1 97.75 96 PRO A O 1
ATOM 822 N N . SER A 1 97 ? -12.156 -24.016 -20.25 1 94.12 97 SER A N 1
ATOM 823 C CA . SER A 1 97 ? -13.523 -23.734 -19.828 1 94.12 97 SER A CA 1
ATOM 824 C C . SER A 1 97 ? -14.25 -22.859 -20.844 1 94.12 97 SER A C 1
ATOM 826 O O . SER A 1 97 ? -13.812 -21.75 -21.156 1 94.12 97 SER A O 1
ATOM 828 N N . ALA A 1 98 ? -15.5 -23.25 -21.25 1 89.19 98 ALA A N 1
ATOM 829 C CA . ALA A 1 98 ? -16.438 -22.5 -22.078 1 89.19 98 ALA A CA 1
ATOM 830 C C . ALA A 1 98 ? -15.703 -21.75 -23.188 1 89.19 98 ALA A C 1
ATOM 832 O O . ALA A 1 98 ? -15.914 -20.547 -23.359 1 89.19 98 ALA A O 1
ATOM 833 N N . GLY A 1 99 ? -14.742 -22.266 -23.875 1 89.56 99 GLY A N 1
ATOM 834 C CA . GLY A 1 99 ? -14.031 -21.609 -24.953 1 89.56 99 GLY A CA 1
ATOM 835 C C . GLY A 1 99 ? -12.875 -20.75 -24.484 1 89.56 99 GLY A C 1
ATOM 836 O O . GLY A 1 99 ? -12.227 -20.062 -25.281 1 89.56 99 GLY A O 1
ATOM 837 N N . GLY A 1 100 ? -12.641 -20.812 -23.203 1 96.5 100 GLY A N 1
ATOM 838 C CA . GLY A 1 100 ? -11.5 -20.109 -22.625 1 96.5 100 GLY A CA 1
ATOM 839 C C . GLY A 1 100 ? -10.789 -20.906 -21.547 1 96.5 100 GLY A C 1
ATOM 840 O O . GLY A 1 100 ? -10.508 -22.078 -21.734 1 96.5 100 GLY A O 1
ATOM 841 N N . THR A 1 101 ? -10.391 -20.188 -20.562 1 98.12 101 THR A N 1
ATOM 842 C CA . THR A 1 101 ? -9.617 -20.812 -19.484 1 98.12 101 THR A CA 1
ATOM 843 C C . THR A 1 101 ? -10.172 -20.406 -18.125 1 98.12 101 THR A C 1
ATOM 845 O O . THR A 1 101 ? -10.453 -19.234 -17.875 1 98.12 101 THR A O 1
ATOM 848 N N . CYS A 1 102 ? -10.391 -21.359 -17.328 1 98.44 102 CYS A N 1
ATOM 849 C CA . CYS A 1 102 ? -10.562 -21.109 -15.898 1 98.44 102 CYS A CA 1
ATOM 850 C C . CYS A 1 102 ? -9.234 -21.219 -15.164 1 98.44 102 CYS A C 1
ATOM 852 O O . CYS A 1 102 ? -8.641 -22.297 -15.086 1 98.44 102 CYS A O 1
ATOM 854 N N . MET A 1 103 ? -8.797 -20.125 -14.664 1 98.5 103 MET A N 1
ATOM 855 C CA . MET A 1 103 ? -7.555 -20.109 -13.898 1 98.5 103 MET A CA 1
ATOM 856 C C . MET A 1 103 ? -7.84 -20.094 -12.406 1 98.5 103 MET A C 1
ATOM 858 O O . MET A 1 103 ? -8.641 -19.281 -11.93 1 98.5 103 MET A O 1
ATOM 862 N N . THR A 1 104 ? -7.176 -20.938 -11.695 1 98.81 104 THR A N 1
ATOM 863 C CA . THR A 1 104 ? -7.312 -21.016 -10.242 1 98.81 104 THR A CA 1
ATOM 864 C C . THR A 1 104 ? -5.973 -20.781 -9.555 1 98.81 104 THR A C 1
ATOM 866 O O . THR A 1 104 ? -4.992 -21.469 -9.844 1 98.81 104 THR A O 1
ATOM 869 N N . ASP A 1 105 ? -5.957 -19.812 -8.695 1 98.88 105 ASP A N 1
ATOM 870 C CA . ASP A 1 105 ? -4.805 -19.562 -7.84 1 98.88 105 ASP A CA 1
ATOM 871 C C . ASP A 1 105 ? -5.059 -20.047 -6.414 1 98.88 105 ASP A C 1
ATOM 873 O O . ASP A 1 105 ? -6.078 -19.703 -5.812 1 98.88 105 ASP A O 1
ATOM 877 N N . THR A 1 106 ? -4.148 -20.844 -5.949 1 98.88 106 THR A N 1
ATOM 878 C CA . THR A 1 106 ? -4.184 -21.297 -4.566 1 98.88 106 THR A CA 1
ATOM 879 C C . THR A 1 106 ? -2.879 -20.953 -3.852 1 98.88 106 THR A C 1
ATOM 881 O O . THR A 1 106 ? -1.797 -21.344 -4.309 1 98.88 106 THR A O 1
ATOM 884 N N . ILE A 1 107 ? -3.012 -20.234 -2.721 1 98.88 107 ILE A N 1
ATOM 885 C CA . ILE A 1 107 ? -1.849 -19.844 -1.937 1 98.88 107 ILE A CA 1
ATOM 886 C C . ILE A 1 107 ? -1.911 -20.484 -0.553 1 98.88 107 ILE A C 1
ATOM 888 O O . ILE A 1 107 ? -2.893 -20.312 0.175 1 98.88 107 ILE A O 1
ATOM 892 N N . GLU A 1 108 ? -0.969 -21.219 -0.24 1 98.75 108 GLU A N 1
ATOM 893 C CA . GLU A 1 108 ? -0.715 -21.703 1.114 1 98.75 108 GLU A CA 1
ATOM 894 C C . GLU A 1 108 ? 0.399 -20.906 1.784 1 98.75 108 GLU A C 1
ATOM 896 O O . GLU A 1 108 ? 1.525 -20.859 1.285 1 98.75 108 GLU A O 1
ATOM 901 N N . PHE A 1 109 ? 0.036 -20.312 2.971 1 98.75 109 PHE A N 1
ATOM 902 C CA . PHE A 1 109 ? 1.055 -19.422 3.512 1 98.75 109 PHE A CA 1
ATOM 903 C C . PHE A 1 109 ? 0.928 -19.297 5.027 1 98.75 109 PHE A C 1
ATOM 905 O O . PHE A 1 109 ? -0.105 -19.656 5.598 1 98.75 109 PHE A O 1
ATOM 912 N N . THR A 1 110 ? 1.989 -18.875 5.625 1 98.38 110 THR A N 1
ATOM 913 C CA . THR A 1 110 ? 2.01 -18.359 6.988 1 98.38 110 THR A CA 1
ATOM 914 C C . THR A 1 110 ? 3.025 -17.219 7.125 1 98.38 110 THR A C 1
ATOM 916 O O . THR A 1 110 ? 4.094 -17.266 6.512 1 98.38 110 THR A O 1
ATOM 919 N N . THR A 1 111 ? 2.645 -16.297 7.914 1 96.12 111 THR A N 1
ATOM 920 C CA . THR A 1 111 ? 3.568 -15.211 8.203 1 96.12 111 THR A CA 1
ATOM 921 C C . THR A 1 111 ? 4.586 -15.625 9.258 1 96.12 111 THR A C 1
ATOM 923 O O . THR A 1 111 ? 5.633 -14.992 9.406 1 96.12 111 THR A O 1
ATOM 926 N N . GLY A 1 112 ? 4.219 -16.625 10.062 1 96.31 112 GLY A N 1
ATOM 927 C CA . GLY A 1 112 ? 5.035 -17.031 11.195 1 96.31 112 GLY A CA 1
ATOM 928 C C . GLY A 1 112 ? 4.688 -16.312 12.477 1 96.31 112 GLY A C 1
ATOM 929 O O . GLY A 1 112 ? 5.277 -16.562 13.523 1 96.31 112 GLY A O 1
ATOM 930 N N . LEU A 1 113 ? 3.65 -15.438 12.547 1 93.62 113 LEU A N 1
ATOM 931 C CA . LEU A 1 113 ? 3.281 -14.625 13.695 1 93.62 113 LEU A CA 1
ATOM 932 C C . LEU A 1 113 ? 2.006 -15.148 14.352 1 93.62 113 LEU A C 1
ATOM 934 O O . LEU A 1 113 ? 1.454 -14.516 15.25 1 93.62 113 LEU A O 1
ATOM 938 N N . GLY A 1 114 ? 1.515 -16.219 13.766 1 95.12 114 GLY A N 1
ATOM 939 C CA . GLY A 1 114 ? 0.342 -16.859 14.344 1 95.12 114 GLY A CA 1
ATOM 940 C C . GLY A 1 114 ? -0.843 -16.891 13.398 1 95.12 114 GLY A C 1
ATOM 941 O O . GLY A 1 114 ? -0.928 -16.094 12.469 1 95.12 114 GLY A O 1
ATOM 942 N N . ALA A 1 115 ? -1.703 -17.859 13.633 1 96.12 115 ALA A N 1
ATOM 943 C CA . ALA A 1 115 ? -2.84 -18.141 12.758 1 96.12 115 ALA A CA 1
ATOM 944 C C . ALA A 1 115 ? -3.787 -16.938 12.703 1 96.12 115 ALA A C 1
ATOM 946 O O . ALA A 1 115 ? -4.414 -16.688 11.672 1 96.12 115 ALA A O 1
ATOM 947 N N . LEU A 1 116 ? -3.854 -16.328 13.805 1 95 116 LEU A N 1
ATOM 948 C CA . LEU A 1 116 ? -4.742 -15.164 13.875 1 95 116 LEU A CA 1
ATOM 949 C C . LEU A 1 116 ? -4.25 -14.055 12.953 1 95 116 LEU A C 1
ATOM 951 O O . LEU A 1 116 ? -5.039 -13.461 12.219 1 95 116 LEU A O 1
ATOM 955 N N . ILE A 1 117 ? -3.008 -13.789 12.906 1 93.5 117 ILE A N 1
ATOM 956 C CA . ILE A 1 117 ? -2.404 -12.773 12.055 1 93.5 117 ILE A CA 1
ATOM 957 C C . ILE A 1 117 ? -2.545 -13.18 10.586 1 93.5 117 ILE A C 1
ATOM 959 O O . ILE A 1 117 ? -2.871 -12.352 9.734 1 93.5 117 ILE A O 1
ATOM 963 N N . ASP A 1 118 ? -2.311 -14.469 10.336 1 96.81 118 ASP A N 1
ATOM 964 C CA . ASP A 1 118 ? -2.48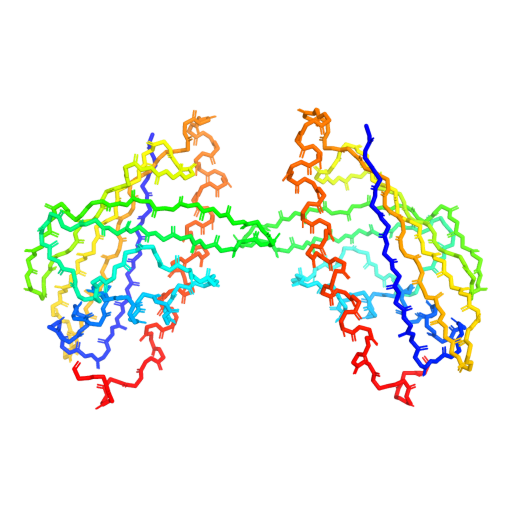4 -14.977 8.984 1 96.81 118 ASP A CA 1
ATOM 965 C C . ASP A 1 118 ? -3.893 -14.688 8.461 1 96.81 118 ASP A C 1
ATOM 967 O O . ASP A 1 118 ? -4.062 -14.25 7.324 1 96.81 118 ASP A O 1
ATOM 971 N N . ARG A 1 119 ? -4.824 -14.883 9.359 1 96.19 119 ARG A N 1
ATOM 972 C CA . ARG A 1 119 ? -6.219 -14.75 8.953 1 96.19 119 ARG A CA 1
ATOM 973 C C . ARG A 1 119 ? -6.637 -13.289 8.867 1 96.19 119 ARG A C 1
ATOM 975 O O . ARG A 1 119 ? -7.305 -12.883 7.914 1 96.19 119 ARG A O 1
ATOM 982 N N . LEU A 1 120 ? -6.18 -12.477 9.719 1 92.62 120 LEU A N 1
ATOM 983 C CA . LEU A 1 120 ? -6.707 -11.125 9.844 1 92.62 120 LEU A CA 1
ATOM 984 C C . LEU A 1 120 ? -5.914 -10.148 8.977 1 92.62 120 LEU A C 1
ATOM 986 O O . LEU A 1 120 ? -6.445 -9.125 8.539 1 92.62 120 LEU A O 1
ATOM 990 N N . ILE A 1 121 ? -4.699 -10.438 8.664 1 92.94 121 ILE A N 1
ATOM 991 C CA . ILE A 1 121 ? -3.846 -9.539 7.891 1 92.94 121 ILE A CA 1
ATOM 992 C C . ILE A 1 121 ? -3.422 -10.227 6.59 1 92.94 121 ILE A C 1
ATOM 994 O O . ILE A 1 121 ? -3.633 -9.68 5.504 1 92.94 121 ILE A O 1
ATOM 998 N N . GLY A 1 122 ? -2.936 -11.453 6.703 1 96.5 122 GLY A N 1
ATOM 999 C CA . GLY A 1 122 ? -2.443 -12.172 5.539 1 96.5 122 GLY A CA 1
ATOM 1000 C C . GLY A 1 122 ? -3.502 -12.375 4.473 1 96.5 122 GLY A C 1
ATOM 1001 O O . GLY A 1 122 ? -3.281 -12.062 3.301 1 96.5 122 GLY A O 1
ATOM 1002 N N . VAL A 1 123 ? -4.609 -12.844 4.906 1 97.5 123 VAL A N 1
ATOM 1003 C CA . VAL A 1 123 ? -5.664 -13.203 3.965 1 97.5 123 VAL A CA 1
ATOM 1004 C C . VAL A 1 123 ? -6.184 -11.945 3.27 1 97.5 123 VAL A C 1
ATOM 1006 O O . VAL A 1 123 ? -6.281 -11.898 2.041 1 97.5 123 VAL A O 1
ATOM 1009 N N . PRO A 1 124 ? -6.445 -10.867 4.016 1 96.25 124 PRO A N 1
ATOM 1010 C CA . PRO A 1 124 ? -6.898 -9.648 3.334 1 96.25 124 PRO A CA 1
ATOM 1011 C C . PRO A 1 124 ? -5.879 -9.125 2.324 1 96.25 124 PRO A C 1
ATOM 1013 O O . PRO A 1 124 ? -6.258 -8.617 1.268 1 96.25 124 PRO A O 1
ATOM 1016 N N . ILE A 1 125 ? -4.652 -9.188 2.604 1 95.94 125 ILE A N 1
ATOM 1017 C CA . ILE A 1 125 ? -3.609 -8.734 1.688 1 95.94 125 ILE A CA 1
ATOM 1018 C C . ILE A 1 125 ? -3.643 -9.578 0.415 1 95.94 125 ILE A C 1
ATOM 1020 O O . ILE A 1 125 ? -3.596 -9.039 -0.694 1 95.94 125 ILE A O 1
ATOM 1024 N N . LEU A 1 126 ? -3.764 -10.859 0.58 1 97.94 126 LEU A N 1
ATOM 1025 C CA . LEU A 1 126 ? -3.842 -11.734 -0.582 1 97.94 126 LEU A CA 1
ATOM 1026 C C . LEU A 1 126 ? -5.121 -11.484 -1.369 1 97.94 126 LEU A C 1
ATOM 1028 O O . LEU A 1 126 ? -5.113 -11.516 -2.602 1 97.94 126 LEU A O 1
ATOM 1032 N N . LYS A 1 127 ? -6.176 -11.305 -0.615 1 97.88 127 LYS A N 1
ATOM 1033 C CA . LYS A 1 127 ? -7.438 -10.992 -1.275 1 97.88 127 LYS A CA 1
ATOM 1034 C C . LYS A 1 127 ? -7.293 -9.766 -2.174 1 97.88 127 LYS A C 1
ATOM 1036 O O . LYS A 1 127 ? -7.73 -9.781 -3.326 1 97.88 127 LYS A O 1
ATOM 1041 N N . TYR A 1 128 ? -6.707 -8.789 -1.677 1 97.62 128 TYR A N 1
ATOM 1042 C CA . TYR A 1 128 ? -6.48 -7.57 -2.443 1 97.62 128 TYR A CA 1
ATOM 1043 C C . TYR A 1 128 ? -5.578 -7.84 -3.641 1 97.62 128 TYR A C 1
ATOM 1045 O O . TYR A 1 128 ? -5.91 -7.477 -4.77 1 97.62 128 TYR A O 1
ATOM 1053 N N . THR A 1 129 ? -4.426 -8.43 -3.443 1 98 129 THR A N 1
ATOM 1054 C CA . THR A 1 129 ? -3.418 -8.672 -4.465 1 98 129 THR A CA 1
ATOM 1055 C C . THR A 1 129 ? -3.998 -9.5 -5.609 1 98 129 THR A C 1
ATOM 1057 O O . THR A 1 129 ? -3.861 -9.133 -6.781 1 98 129 THR A O 1
ATOM 1060 N N . PHE A 1 130 ? -4.707 -10.523 -5.266 1 98.5 130 PHE A N 1
ATOM 1061 C CA . PHE A 1 130 ? -5.16 -11.438 -6.305 1 98.5 130 PHE A CA 1
ATOM 1062 C C . PHE A 1 130 ? -6.453 -10.93 -6.938 1 98.5 130 PHE A C 1
ATOM 1064 O O . PHE A 1 130 ? -6.77 -11.289 -8.078 1 98.5 130 PHE A O 1
ATOM 1071 N N . ARG A 1 131 ? -7.227 -10.148 -6.238 1 98 131 ARG A N 1
ATOM 1072 C CA . ARG A 1 131 ? -8.312 -9.438 -6.914 1 98 131 ARG A CA 1
ATOM 1073 C C . ARG A 1 131 ? -7.77 -8.547 -8.023 1 98 131 ARG A C 1
ATOM 1075 O O . ARG A 1 131 ? -8.289 -8.555 -9.141 1 98 131 ARG A O 1
ATOM 1082 N N . LYS A 1 132 ? -6.777 -7.781 -7.703 1 97.88 132 LYS A N 1
ATOM 1083 C CA . LYS A 1 132 ? -6.172 -6.875 -8.672 1 97.88 132 LYS A CA 1
ATOM 1084 C C . LYS A 1 132 ? -5.547 -7.648 -9.828 1 97.88 132 LYS A C 1
ATOM 1086 O O . LYS A 1 132 ? -5.684 -7.258 -10.992 1 97.88 132 LYS A O 1
ATOM 1091 N N . ARG A 1 133 ? -4.887 -8.711 -9.539 1 97.88 133 ARG A N 1
ATOM 1092 C CA . ARG A 1 133 ? -4.27 -9.555 -10.555 1 97.88 133 ARG A CA 1
ATOM 1093 C C . ARG A 1 133 ? -5.32 -10.117 -11.516 1 97.88 133 ARG A C 1
ATOM 1095 O O . ARG A 1 133 ? -5.145 -10.07 -12.734 1 97.88 133 ARG A O 1
ATOM 1102 N N . HIS A 1 134 ? -6.387 -10.586 -10.922 1 98.25 134 HIS A N 1
ATOM 1103 C CA . HIS A 1 134 ? -7.441 -11.188 -11.727 1 98.25 134 HIS A CA 1
ATOM 1104 C C . HIS A 1 134 ? -8.18 -10.133 -12.547 1 98.25 134 HIS A C 1
ATOM 1106 O O . HIS A 1 134 ? -8.594 -10.398 -13.68 1 98.25 134 HIS A O 1
ATOM 1112 N N . GLU A 1 135 ? -8.312 -8.969 -12.008 1 97.62 135 GLU A N 1
ATOM 1113 C CA . GLU A 1 135 ? -8.883 -7.855 -12.766 1 97.62 135 GLU A CA 1
ATOM 1114 C C . GLU A 1 135 ? -8.008 -7.508 -13.969 1 97.62 135 GLU A C 1
ATOM 1116 O O . GLU A 1 135 ? -8.516 -7.32 -15.078 1 97.62 135 GLU A O 1
ATOM 1121 N N . ALA A 1 136 ? -6.773 -7.43 -13.781 1 96.88 136 ALA A N 1
ATOM 1122 C CA . ALA A 1 136 ? -5.832 -7.137 -14.859 1 96.88 136 ALA A CA 1
ATOM 1123 C C . ALA A 1 136 ? -5.906 -8.195 -15.961 1 96.88 136 ALA A C 1
ATOM 1125 O O . ALA A 1 136 ? -5.898 -7.867 -17.141 1 96.88 136 ALA A O 1
ATOM 1126 N N . LEU A 1 137 ? -5.996 -9.438 -15.57 1 96.44 137 LEU A N 1
ATOM 1127 C CA . LEU A 1 137 ? -6.059 -10.547 -16.516 1 96.44 137 LEU A CA 1
ATOM 1128 C C . LEU A 1 137 ? -7.328 -10.469 -17.359 1 96.44 137 LEU A C 1
ATOM 1130 O O . LEU A 1 137 ? -7.301 -10.766 -18.562 1 96.44 137 LEU A O 1
ATOM 1134 N N . SER A 1 138 ? -8.352 -10.008 -16.719 1 94.56 138 SER A N 1
ATOM 1135 C CA . SER A 1 138 ? -9.633 -9.93 -17.406 1 94.56 138 SER A CA 1
ATOM 1136 C C . SER A 1 138 ? -9.648 -8.797 -18.422 1 94.56 138 SER A C 1
ATOM 1138 O O . SER A 1 138 ? -10.508 -8.766 -19.312 1 94.56 138 SER A O 1
ATOM 1140 N N . GLN A 1 139 ? -8.648 -7.926 -18.297 1 93.38 139 GLN A N 1
ATOM 1141 C CA . GLN A 1 139 ? -8.625 -6.746 -19.156 1 93.38 139 GLN A CA 1
ATOM 1142 C C . GLN A 1 139 ? -7.605 -6.91 -20.281 1 93.38 139 GLN A C 1
ATOM 1144 O O . GLN A 1 139 ? -7.465 -6.023 -21.141 1 93.38 139 GLN A O 1
ATOM 1149 N N . VAL A 1 140 ? -6.973 -8.008 -20.281 1 94.12 140 VAL A N 1
ATOM 1150 C CA . VAL A 1 140 ? -5.961 -8.266 -21.297 1 94.12 140 VAL A CA 1
ATOM 1151 C C . VAL A 1 140 ? -6.633 -8.453 -22.656 1 94.12 140 VAL A C 1
ATOM 1153 O O . VAL A 1 140 ? -7.656 -9.133 -22.766 1 94.12 140 VAL A O 1
ATOM 1156 N N . ASP A 1 141 ? -6.078 -7.758 -23.703 1 92.81 141 ASP A N 1
ATOM 1157 C CA . ASP A 1 141 ? -6.438 -8.086 -25.078 1 92.81 141 ASP A CA 1
ATOM 1158 C C . ASP A 1 141 ? -5.621 -9.266 -25.594 1 92.81 141 ASP A C 1
ATOM 1160 O O . ASP A 1 141 ? -4.496 -9.094 -26.062 1 92.81 141 ASP A O 1
ATOM 1164 N N . TRP A 1 142 ? -6.188 -10.398 -25.625 1 93.62 142 TRP A N 1
ATOM 1165 C CA . TRP A 1 142 ? -5.488 -11.656 -25.875 1 93.62 142 TRP A CA 1
ATOM 1166 C C . TRP A 1 142 ? -5.133 -11.805 -27.344 1 9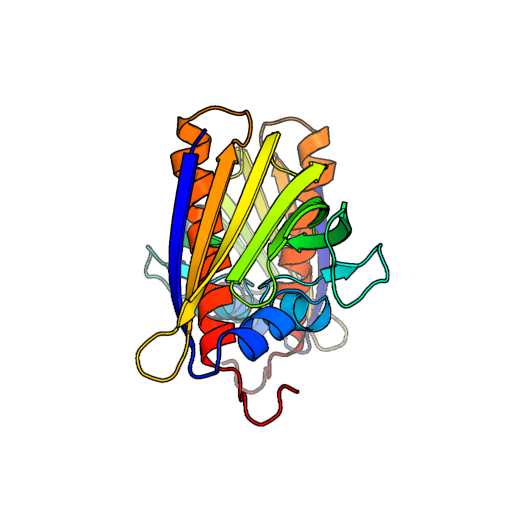3.62 142 TRP A C 1
ATOM 1168 O O . TRP A 1 142 ? -4.285 -12.625 -27.703 1 93.62 142 TRP A O 1
ATOM 1178 N N . ALA A 1 143 ? -5.688 -10.992 -28.156 1 89 143 ALA A N 1
ATOM 1179 C CA . ALA A 1 143 ? -5.355 -11.023 -29.578 1 89 143 ALA A CA 1
ATOM 1180 C C . ALA A 1 143 ? -3.936 -10.516 -29.812 1 89 143 ALA A C 1
ATOM 1182 O O . ALA A 1 143 ? -3.287 -10.898 -30.781 1 89 143 ALA A O 1
ATOM 1183 N N . ASP A 1 144 ? -3.449 -9.695 -28.844 1 80.31 144 ASP A N 1
ATOM 1184 C CA . ASP A 1 144 ? -2.127 -9.094 -28.984 1 80.31 144 ASP A CA 1
ATOM 1185 C C . ASP A 1 144 ? -1.075 -9.906 -28.234 1 80.31 144 ASP A C 1
ATOM 1187 O O . ASP A 1 144 ? 0.124 -9.648 -28.359 1 80.31 144 ASP A O 1
ATOM 1191 N N . VAL A 1 145 ? -1.61 -10.812 -27.391 1 74.75 145 VAL A N 1
ATOM 1192 C CA . VAL A 1 145 ? -0.703 -11.602 -26.562 1 74.75 145 VAL A CA 1
ATOM 1193 C C . VAL A 1 145 ? -0.275 -12.852 -27.328 1 74.75 145 VAL A C 1
ATOM 1195 O O . VAL A 1 145 ? -1.118 -13.617 -27.812 1 74.75 145 VAL A O 1
ATOM 1198 N N . LEU A 1 146 ? 0.963 -12.938 -27.859 1 62.12 146 LEU A N 1
ATOM 1199 C CA . LEU A 1 146 ? 1.446 -14.062 -28.641 1 62.12 146 LEU A CA 1
ATOM 1200 C C . LEU A 1 146 ? 2.002 -15.156 -27.75 1 62.12 146 LEU A C 1
ATOM 1202 O O . LEU A 1 146 ? 2.529 -14.875 -26.672 1 62.12 146 LEU A O 1
ATOM 1206 N N . MET B 1 1 ? 11.094 8.023 19.859 1 88.44 1 MET B N 1
ATOM 1207 C CA . MET B 1 1 ? 10.258 8.891 19.031 1 88.44 1 MET B CA 1
ATOM 1208 C C . MET B 1 1 ? 11.062 9.453 17.859 1 88.44 1 MET B C 1
ATOM 1210 O O . MET B 1 1 ? 12.195 9.914 18.031 1 88.44 1 MET B O 1
ATOM 1214 N N . ALA B 1 2 ? 10.57 9.359 16.625 1 96.62 2 ALA B N 1
ATOM 1215 C CA . ALA B 1 2 ? 11.242 9.836 15.422 1 96.62 2 ALA B CA 1
ATOM 1216 C C . ALA B 1 2 ? 10.562 11.078 14.867 1 96.62 2 ALA B C 1
ATOM 1218 O O . ALA B 1 2 ? 9.414 11.375 15.219 1 96.62 2 ALA B O 1
ATOM 1219 N N . VAL B 1 3 ? 11.359 11.875 14.117 1 98.12 3 VAL B N 1
ATOM 1220 C CA . VAL B 1 3 ? 10.828 13.078 13.492 1 98.12 3 VAL B CA 1
ATOM 1221 C C . VAL B 1 3 ? 11.078 13.031 11.984 1 98.12 3 VAL B C 1
ATOM 1223 O O . VAL B 1 3 ? 12.164 12.656 11.539 1 98.12 3 VAL B O 1
ATOM 1226 N N . TYR B 1 4 ? 10.062 13.367 11.211 1 98.5 4 TYR B N 1
ATOM 1227 C CA . TYR B 1 4 ? 10.164 13.516 9.766 1 98.5 4 TYR B CA 1
ATOM 1228 C C . TYR B 1 4 ? 9.68 14.891 9.32 1 98.5 4 TYR B C 1
ATOM 1230 O O . TYR B 1 4 ? 8.617 15.344 9.742 1 98.5 4 TYR B O 1
ATOM 1238 N N . THR B 1 5 ? 10.5 15.602 8.5 1 98.75 5 THR B N 1
ATOM 1239 C CA . THR B 1 5 ? 10.133 16.922 7.992 1 98.75 5 THR B CA 1
ATOM 1240 C C . THR B 1 5 ? 10.297 16.984 6.477 1 98.75 5 THR B C 1
ATOM 1242 O O . THR B 1 5 ? 11.258 16.453 5.93 1 98.75 5 THR B O 1
ATOM 1245 N N . ARG B 1 6 ? 9.367 17.703 5.824 1 98.69 6 ARG B N 1
ATOM 1246 C CA . ARG B 1 6 ? 9.43 17.938 4.387 1 98.69 6 ARG B CA 1
ATOM 1247 C C . ARG B 1 6 ? 8.797 19.281 4.02 1 98.69 6 ARG B C 1
ATOM 1249 O O . ARG B 1 6 ? 7.84 19.719 4.66 1 98.69 6 ARG B O 1
ATOM 1256 N N . GLN B 1 7 ? 9.336 19.844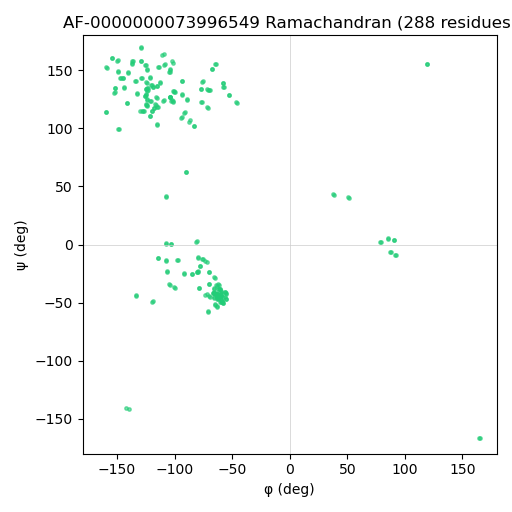 2.969 1 98.44 7 GLN B N 1
ATOM 1257 C CA . GLN B 1 7 ? 8.828 21.141 2.51 1 98.44 7 GLN B CA 1
ATOM 1258 C C . GLN B 1 7 ? 8.43 21.078 1.037 1 98.44 7 GLN B C 1
ATOM 1260 O O . GLN B 1 7 ? 8.977 20.281 0.274 1 98.44 7 GLN B O 1
ATOM 1265 N N . VAL B 1 8 ? 7.512 21.953 0.663 1 98.06 8 VAL B N 1
ATOM 1266 C CA . VAL B 1 8 ? 7.105 22.094 -0.731 1 98.06 8 VAL B CA 1
ATOM 1267 C C . VAL B 1 8 ? 6.73 23.547 -1.018 1 98.06 8 VAL B C 1
ATOM 1269 O O . VAL B 1 8 ? 6.18 24.234 -0.154 1 98.06 8 VAL B O 1
ATOM 1272 N N . LEU B 1 9 ? 7.059 24 -2.182 1 97.19 9 LEU B N 1
ATOM 1273 C CA . LEU B 1 9 ? 6.621 25.312 -2.648 1 97.19 9 LEU B CA 1
ATOM 1274 C C . LEU B 1 9 ? 5.332 25.188 -3.455 1 97.19 9 LEU B C 1
ATOM 1276 O O . LEU B 1 9 ? 5.234 24.359 -4.363 1 97.19 9 LEU B O 1
ATOM 1280 N N . VAL B 1 10 ? 4.418 25.984 -3.086 1 96.81 10 VAL B N 1
ATOM 1281 C CA . VAL B 1 10 ? 3.107 26 -3.727 1 96.81 10 VAL B CA 1
ATOM 1282 C C . VAL B 1 10 ? 2.836 27.375 -4.309 1 96.81 10 VAL B C 1
ATOM 1284 O O . VAL B 1 10 ? 3.08 28.391 -3.654 1 96.81 10 VAL B O 1
ATOM 1287 N N . ASN B 1 11 ? 2.309 27.438 -5.484 1 95 11 ASN B N 1
ATOM 1288 C CA . ASN B 1 11 ? 2.082 28.703 -6.172 1 95 11 ASN B CA 1
ATOM 1289 C C . ASN B 1 11 ? 0.705 29.266 -5.852 1 95 11 ASN B C 1
ATOM 1291 O O . ASN B 1 11 ? -0.105 29.5 -6.754 1 95 11 ASN B O 1
ATOM 1295 N N . ALA B 1 12 ? 0.457 29.562 -4.625 1 97.06 12 ALA B N 1
ATOM 1296 C CA . ALA B 1 12 ? -0.757 30.172 -4.098 1 97.06 12 ALA B CA 1
ATOM 1297 C C . ALA B 1 12 ? -0.498 30.828 -2.74 1 97.06 12 ALA B C 1
ATOM 1299 O O . ALA B 1 12 ? 0.404 30.406 -2.01 1 97.06 12 ALA B O 1
ATOM 1300 N N . PRO B 1 13 ? -1.283 31.844 -2.471 1 96.5 13 PRO B N 1
ATOM 1301 C CA . PRO B 1 13 ? -1.071 32.5 -1.187 1 96.5 13 PRO B CA 1
ATOM 1302 C C . PRO B 1 13 ? -1.356 31.594 0.007 1 96.5 13 PRO B C 1
ATOM 1304 O O . PRO B 1 13 ? -2.166 30.672 -0.096 1 96.5 13 PRO B O 1
ATOM 1307 N N . PRO B 1 14 ? -0.773 31.859 1.146 1 97.5 14 PRO B N 1
ATOM 1308 C CA . PRO B 1 14 ? -0.88 30.984 2.324 1 97.5 14 PRO B CA 1
ATOM 1309 C C . PRO B 1 14 ? -2.326 30.734 2.738 1 97.5 14 PRO B C 1
ATOM 1311 O O . PRO B 1 14 ? -2.682 29.609 3.088 1 97.5 14 PRO B O 1
ATOM 1314 N N . ASN B 1 15 ? -3.111 31.75 2.689 1 96.88 15 ASN B N 1
ATOM 1315 C CA . ASN B 1 15 ? -4.496 31.562 3.117 1 96.88 15 ASN B CA 1
ATOM 1316 C C . ASN B 1 15 ? -5.223 30.547 2.242 1 96.88 15 ASN B C 1
ATOM 1318 O O . ASN B 1 15 ? -6.012 29.75 2.744 1 96.88 15 ASN B O 1
ATOM 1322 N N . GLN B 1 16 ? -4.953 30.578 1.013 1 96.81 16 GLN B N 1
ATOM 1323 C CA . GLN B 1 16 ? -5.59 29.641 0.086 1 96.81 16 GLN B CA 1
ATOM 1324 C C . GLN B 1 16 ? -5.09 28.219 0.305 1 96.81 16 GLN B C 1
ATOM 1326 O O . GLN B 1 16 ? -5.883 27.266 0.341 1 96.81 16 GLN B O 1
ATOM 1331 N N . VAL B 1 17 ? -3.812 28.062 0.443 1 97.44 17 VAL B N 1
ATOM 1332 C CA . VAL B 1 17 ? -3.219 26.75 0.666 1 97.44 17 VAL B CA 1
ATOM 1333 C C . VAL B 1 17 ? -3.717 26.172 1.99 1 97.44 17 VAL B C 1
ATOM 1335 O O . VAL B 1 17 ? -4.07 25 2.068 1 97.44 17 VAL B O 1
ATOM 1338 N N . PHE B 1 18 ? -3.744 27.062 2.957 1 97.94 18 PHE B N 1
ATOM 1339 C CA . PHE B 1 18 ? -4.234 26.672 4.277 1 97.94 18 PHE B CA 1
ATOM 1340 C C . PHE B 1 18 ? -5.66 26.141 4.191 1 97.94 18 PHE B C 1
ATOM 1342 O O . PHE B 1 18 ? -5.961 25.062 4.703 1 97.94 18 PHE B O 1
ATOM 1349 N N . ARG B 1 19 ? -6.492 26.859 3.572 1 96.75 19 ARG B N 1
ATOM 1350 C CA . ARG B 1 19 ? -7.895 26.469 3.453 1 96.75 19 ARG B CA 1
ATOM 1351 C C . ARG B 1 19 ? -8.039 25.125 2.748 1 96.75 19 ARG B C 1
ATOM 1353 O O . ARG B 1 19 ? -8.828 24.281 3.164 1 96.75 19 ARG B O 1
ATOM 1360 N N . TYR B 1 20 ? -7.297 25.016 1.717 1 96.88 20 TYR B N 1
ATOM 1361 C CA . TYR B 1 20 ? -7.32 23.781 0.94 1 96.88 20 TYR B CA 1
ATOM 1362 C C . TYR B 1 20 ? -6.855 22.594 1.781 1 96.88 20 TYR B C 1
ATOM 1364 O O . TYR B 1 20 ? -7.523 21.562 1.831 1 96.88 20 TYR B O 1
ATOM 1372 N N . CYS B 1 21 ? -5.738 22.719 2.531 1 97.19 21 CYS B N 1
ATOM 1373 C CA . CYS B 1 21 ? -5.078 21.625 3.248 1 97.19 21 CYS B CA 1
ATOM 1374 C C . CYS B 1 21 ? -5.82 21.297 4.535 1 97.19 21 CYS B C 1
ATOM 1376 O O . CYS B 1 21 ? -5.629 20.219 5.109 1 97.19 21 CYS B O 1
ATOM 1378 N N . THR B 1 22 ? -6.648 22.172 5.043 1 97.06 22 THR B N 1
ATOM 1379 C CA . THR B 1 22 ? -7.367 21.938 6.293 1 97.06 22 THR B CA 1
ATOM 1380 C C . THR B 1 22 ? -8.844 21.672 6.027 1 97.06 22 THR B C 1
ATOM 1382 O O . THR B 1 22 ? -9.711 22.203 6.723 1 97.06 22 THR B O 1
ATOM 1385 N N . SER B 1 23 ? -9.039 20.891 5.004 1 95.38 23 SER B N 1
ATOM 1386 C CA . SER B 1 23 ? -10.375 20.469 4.609 1 95.38 23 SER B CA 1
ATOM 1387 C C . SER B 1 23 ? -10.391 18.984 4.258 1 95.38 23 SER B C 1
ATOM 1389 O O . SER B 1 23 ? -9.359 18.406 3.92 1 95.38 23 SER B O 1
ATOM 1391 N N . GLN B 1 24 ? -11.594 18.375 4.332 1 96.44 24 GLN B N 1
ATOM 1392 C CA . GLN B 1 24 ? -11.742 16.969 3.928 1 96.44 24 GLN B CA 1
ATOM 1393 C C . GLN B 1 24 ? -11.484 16.812 2.432 1 96.44 24 GLN B C 1
ATOM 1395 O O . GLN B 1 24 ? -10.828 15.852 2.014 1 96.44 24 GLN B O 1
ATOM 1400 N N . THR B 1 25 ? -11.945 17.797 1.686 1 93.38 25 THR B N 1
ATOM 1401 C CA . THR B 1 25 ? -11.789 17.75 0.236 1 93.38 25 THR B CA 1
ATOM 1402 C C . THR B 1 25 ? -10.312 17.812 -0.149 1 93.38 25 THR B C 1
ATOM 1404 O O . THR B 1 25 ? -9.836 16.984 -0.92 1 93.38 25 THR B O 1
ATOM 1407 N N . GLY B 1 26 ? -9.617 18.781 0.365 1 95.38 26 GLY B N 1
ATOM 1408 C CA . GLY B 1 26 ? -8.188 18.891 0.101 1 95.38 26 GLY B CA 1
ATOM 1409 C C . GLY B 1 26 ? -7.406 17.672 0.565 1 95.38 26 GLY B C 1
ATOM 1410 O O . GLY B 1 26 ? -6.512 17.203 -0.138 1 95.38 26 GLY B O 1
ATOM 1411 N N . PHE B 1 27 ? -7.801 17.188 1.728 1 96.75 27 PHE B N 1
ATOM 1412 C CA . PHE B 1 27 ? -7.141 16 2.285 1 96.75 27 PHE B CA 1
ATOM 1413 C C . PHE B 1 27 ? -7.25 14.82 1.333 1 96.75 27 PHE B C 1
ATOM 1415 O O . PHE B 1 27 ? -6.238 14.203 0.99 1 96.75 27 PHE B O 1
ATOM 1422 N N . CYS B 1 28 ? -8.43 14.539 0.851 1 96.69 28 CYS B N 1
ATOM 1423 C CA . CYS B 1 28 ? -8.68 13.391 -0.007 1 96.69 28 CYS B CA 1
ATOM 1424 C C . CYS B 1 28 ? -7.945 13.531 -1.336 1 96.69 28 CYS B C 1
ATOM 1426 O O . CYS B 1 28 ? -7.52 12.531 -1.923 1 96.69 28 CYS B O 1
ATOM 1428 N N . GLN B 1 29 ? -7.719 14.695 -1.77 1 95.12 29 GLN B N 1
ATOM 1429 C CA . GLN B 1 29 ? -7.066 14.93 -3.053 1 95.12 29 GLN B CA 1
ATOM 1430 C C . GLN B 1 29 ? -5.555 14.766 -2.939 1 95.12 29 GLN B C 1
ATOM 1432 O O . GLN B 1 29 ? -4.883 14.445 -3.922 1 95.12 29 GLN B O 1
ATOM 1437 N N . GLN B 1 30 ? -5.043 14.922 -1.785 1 96.25 30 GLN B N 1
ATOM 1438 C CA . GLN B 1 30 ? -3.592 14.883 -1.656 1 96.25 30 GLN B CA 1
ATOM 1439 C C . GLN B 1 30 ? -3.135 13.586 -0.993 1 96.25 30 GLN B C 1
ATOM 1441 O O . GLN B 1 30 ? -1.967 13.203 -1.103 1 96.25 30 GLN B O 1
ATOM 1446 N N . PHE B 1 31 ? -3.975 12.922 -0.233 1 97.19 31 PHE B N 1
ATOM 1447 C CA . PHE B 1 31 ? -3.641 11.695 0.472 1 97.19 31 PHE B CA 1
ATOM 1448 C C . PHE B 1 31 ? -3.633 10.508 -0.486 1 97.19 31 PHE B C 1
ATOM 1450 O O . PHE B 1 31 ? -4.566 10.328 -1.272 1 97.19 31 PHE B O 1
ATOM 1457 N N . PRO B 1 32 ? -2.625 9.695 -0.409 1 96.31 32 PRO B N 1
ATOM 1458 C CA . PRO B 1 32 ? -2.418 8.719 -1.48 1 96.31 32 PRO B CA 1
ATOM 1459 C C . PRO B 1 32 ? -3.297 7.477 -1.325 1 96.31 32 PRO B C 1
ATOM 1461 O O . PRO B 1 32 ? -3.252 6.574 -2.166 1 96.31 32 PRO B O 1
ATOM 1464 N N . PHE B 1 33 ? -4.148 7.391 -0.344 1 96.5 33 PHE B N 1
ATOM 1465 C CA . PHE B 1 33 ? -4.969 6.207 -0.109 1 96.5 33 PHE B CA 1
ATOM 1466 C C . PHE B 1 33 ? -6.449 6.57 -0.094 1 96.5 33 PHE B C 1
ATOM 1468 O O . PHE B 1 33 ? -6.816 7.695 0.254 1 96.5 33 PHE B O 1
ATOM 1475 N N . PRO B 1 34 ? -7.328 5.641 -0.477 1 96.62 34 PRO B N 1
ATOM 1476 C CA . PRO B 1 34 ? -8.766 5.891 -0.349 1 96.62 34 PRO B CA 1
ATOM 1477 C C . PRO B 1 34 ? -9.188 6.199 1.087 1 96.62 34 PRO B C 1
ATOM 1479 O O . PRO B 1 34 ? -8.719 5.543 2.023 1 96.62 34 PRO B O 1
ATOM 1482 N N . VAL B 1 35 ? -10.086 7.18 1.202 1 97.75 35 VAL B N 1
ATOM 1483 C CA . VAL B 1 35 ? -10.477 7.648 2.527 1 97.75 35 VAL B CA 1
ATOM 1484 C C . VAL B 1 35 ? -11.992 7.559 2.68 1 97.75 35 VAL B C 1
ATOM 1486 O O . VAL B 1 35 ? -12.734 7.863 1.743 1 97.75 35 VAL B O 1
ATOM 1489 N N . ARG B 1 36 ? -12.438 7.129 3.875 1 97.38 36 ARG B N 1
ATOM 1490 C CA . ARG B 1 36 ? -13.828 7.211 4.316 1 97.38 36 ARG B CA 1
ATOM 1491 C C . ARG B 1 36 ? -13.945 8.016 5.609 1 97.38 36 ARG B C 1
ATOM 1493 O O . ARG B 1 36 ? -13.547 7.539 6.676 1 97.38 36 ARG B O 1
ATOM 1500 N N . TRP B 1 37 ? -14.508 9.148 5.508 1 97.94 37 TRP B N 1
ATOM 1501 C CA . TRP B 1 37 ? -14.633 10.016 6.676 1 97.94 37 TRP B CA 1
ATOM 1502 C C . TRP B 1 37 ? -15.734 9.516 7.605 1 97.94 37 TRP B C 1
ATOM 1504 O O . TRP B 1 37 ? -16.797 9.102 7.145 1 97.94 37 TRP B O 1
ATOM 1514 N N . LEU B 1 38 ? -15.484 9.609 8.812 1 97.25 38 LEU B N 1
ATOM 1515 C CA . LEU B 1 38 ? -16.453 9.25 9.836 1 97.25 38 LEU B CA 1
ATOM 1516 C C . LEU B 1 38 ? -17 10.492 10.531 1 97.25 38 LEU B C 1
ATOM 1518 O O . LEU B 1 38 ? -17.984 10.414 11.273 1 97.25 38 LEU B O 1
ATOM 1522 N N . THR B 1 39 ? -16.312 11.547 10.297 1 93.19 39 THR B N 1
ATOM 1523 C CA . THR B 1 39 ? -16.797 12.852 10.742 1 93.19 39 THR B CA 1
ATOM 1524 C C . THR B 1 39 ? -17.234 13.695 9.547 1 93.19 39 THR B C 1
ATOM 1526 O O . THR B 1 39 ? -16.859 13.422 8.406 1 93.19 39 THR B O 1
ATOM 1529 N N . GLY B 1 40 ? -18 14.758 9.812 1 83.75 40 GLY B N 1
ATOM 1530 C CA . GLY B 1 40 ? -18.688 15.398 8.703 1 83.75 40 GLY B CA 1
ATOM 1531 C C . GLY B 1 40 ? -18.203 16.812 8.43 1 83.75 40 GLY B C 1
ATOM 1532 O O . GLY B 1 40 ? -18.531 17.391 7.395 1 83.75 40 GLY B O 1
ATOM 1533 N N . THR B 1 41 ? -17.484 17.375 9.227 1 87.56 41 THR B N 1
ATOM 1534 C CA . THR B 1 41 ? -17.094 18.75 9.008 1 87.56 41 THR B CA 1
ATOM 1535 C C . THR B 1 41 ? -15.992 18.844 7.945 1 87.56 41 THR B C 1
ATOM 1537 O O . THR B 1 41 ? -14.945 18.203 8.07 1 87.56 41 THR B O 1
ATOM 1540 N N . ASP B 1 42 ? -16.297 19.594 6.949 1 90.56 42 ASP B N 1
ATOM 1541 C CA . ASP B 1 42 ? -15.312 19.703 5.871 1 90.56 42 ASP B CA 1
ATOM 1542 C C . ASP B 1 42 ? -14.102 20.516 6.312 1 90.56 42 ASP B C 1
ATOM 1544 O O . ASP B 1 42 ? -12.977 20.016 6.312 1 90.56 42 ASP B O 1
ATOM 1548 N N . HIS B 1 43 ? -14.367 21.75 6.738 1 94.75 43 HIS B N 1
ATOM 1549 C CA . HIS B 1 43 ? -13.266 22.578 7.223 1 94.75 43 HIS B CA 1
ATOM 1550 C C . HIS B 1 43 ? -13.117 22.469 8.734 1 94.75 43 HIS B C 1
ATOM 1552 O O . HIS B 1 43 ? -14.109 22.516 9.469 1 94.75 43 HIS B O 1
ATOM 1558 N N . TRP B 1 44 ? -11.859 22.438 9.133 1 96.75 44 TRP B N 1
ATOM 1559 C CA . TRP B 1 44 ? -11.586 22.094 10.523 1 96.75 44 TRP B CA 1
ATOM 1560 C C . TRP B 1 44 ? -11.219 23.344 11.328 1 96.75 44 TRP B C 1
ATOM 1562 O O . TRP B 1 44 ? -10.68 24.297 10.781 1 96.75 44 TRP B O 1
ATOM 1572 N N . GLN B 1 45 ? -11.539 23.266 12.57 1 96.12 45 GLN B N 1
ATOM 1573 C CA . GLN B 1 45 ? -11.219 24.297 13.547 1 96.12 45 GLN B CA 1
ATOM 1574 C C . GLN B 1 45 ? -10.531 23.719 14.773 1 96.12 45 GLN B C 1
ATOM 1576 O O . GLN B 1 45 ? -10.453 22.484 14.922 1 96.12 45 GLN B O 1
ATOM 1581 N N . LEU B 1 46 ? -10.039 24.656 15.57 1 97.88 46 LEU B N 1
ATOM 1582 C CA . LEU B 1 46 ? -9.406 24.234 16.812 1 97.88 46 LEU B CA 1
ATOM 1583 C C . LEU B 1 46 ? -10.328 23.328 17.625 1 97.88 46 LEU B C 1
ATOM 1585 O O . LEU B 1 46 ? -11.508 23.641 17.781 1 97.88 46 LEU B O 1
ATOM 1589 N N . GLY B 1 47 ? -9.836 22.172 18.047 1 97.31 47 GLY B N 1
ATOM 1590 C CA . GLY B 1 47 ? -10.594 21.266 18.891 1 97.31 47 GLY B CA 1
ATOM 1591 C C . GLY B 1 47 ? -11.391 20.234 18.125 1 97.31 47 GLY B C 1
ATOM 1592 O O . GLY B 1 47 ? -11.891 19.266 18.703 1 97.31 47 GLY B O 1
ATOM 1593 N N . ASP B 1 48 ? -11.469 20.375 16.797 1 97.56 48 ASP B N 1
ATOM 1594 C CA . ASP B 1 48 ? -12.203 19.422 15.984 1 97.56 48 ASP B CA 1
ATOM 1595 C C . ASP B 1 48 ? -11.516 18.047 15.977 1 97.56 48 ASP B C 1
ATOM 1597 O O . ASP B 1 48 ? -10.305 17.969 16.172 1 97.56 48 ASP B O 1
ATOM 1601 N N . ILE B 1 49 ? -12.398 17.062 15.797 1 97.69 49 ILE B N 1
ATOM 1602 C CA . ILE B 1 49 ? -11.898 15.703 15.656 1 97.69 49 ILE B CA 1
ATOM 1603 C C . ILE B 1 49 ? -11.922 15.289 14.188 1 97.69 49 ILE B C 1
ATOM 1605 O O . ILE B 1 49 ? -12.938 15.453 13.508 1 97.69 49 ILE B O 1
ATOM 1609 N N . LEU B 1 50 ? -10.797 14.906 13.734 1 97.75 50 LEU B N 1
ATOM 1610 C CA . LEU B 1 50 ? -10.664 14.273 12.43 1 97.75 50 LEU B CA 1
ATOM 1611 C C . LEU B 1 50 ? -10.688 12.75 12.555 1 97.75 50 LEU B C 1
ATOM 1613 O O . LEU B 1 50 ? -9.75 12.156 13.086 1 97.75 50 LEU B O 1
ATOM 1617 N N . ASP B 1 51 ? -11.773 12.148 12.102 1 98.19 51 ASP B N 1
ATOM 1618 C CA . ASP B 1 51 ? -11.953 10.703 12.211 1 98.19 51 ASP B CA 1
ATOM 1619 C C . ASP B 1 51 ? -12.273 10.078 10.852 1 98.19 51 ASP B C 1
ATOM 1621 O O . ASP B 1 51 ? -13.273 10.43 10.227 1 98.19 51 ASP B O 1
ATOM 1625 N N . PHE B 1 52 ? -11.352 9.258 10.398 1 98.25 52 PHE B N 1
ATOM 1626 C CA . PHE B 1 52 ? -11.547 8.641 9.094 1 98.25 52 PHE B CA 1
ATOM 1627 C C . PHE B 1 52 ? -10.898 7.262 9.047 1 98.25 52 PHE B C 1
ATOM 1629 O O . PHE B 1 52 ? -10.055 6.938 9.883 1 98.25 52 PHE B O 1
ATOM 1636 N N . ARG B 1 53 ? -11.352 6.492 8.164 1 98.06 53 ARG B N 1
ATOM 1637 C CA . ARG B 1 53 ? -10.672 5.258 7.777 1 98.06 53 ARG B CA 1
ATOM 1638 C C . ARG B 1 53 ? -9.977 5.418 6.434 1 98.06 53 ARG B C 1
ATOM 1640 O O . ARG B 1 53 ? -10.414 6.203 5.59 1 98.06 53 ARG B O 1
ATOM 1647 N N . TYR B 1 54 ? -8.883 4.75 6.23 1 97.81 54 TYR B N 1
ATOM 1648 C CA . TYR B 1 54 ? -8.195 4.703 4.945 1 97.81 54 TYR B CA 1
ATOM 1649 C C . TYR B 1 54 ? -7.742 3.283 4.625 1 97.81 54 TYR B C 1
ATOM 1651 O O . TYR B 1 54 ? -7.609 2.447 5.523 1 97.81 54 TYR B O 1
ATOM 1659 N N . ARG B 1 55 ? -7.57 3.016 3.377 1 95.56 55 ARG B N 1
ATOM 1660 C CA . ARG B 1 55 ? -7.32 1.641 2.959 1 95.56 55 ARG B CA 1
ATOM 1661 C C . ARG B 1 55 ? -5.938 1.499 2.336 1 95.56 55 ARG B C 1
ATOM 1663 O O . ARG B 1 55 ? -5.582 2.242 1.419 1 95.56 55 ARG B O 1
ATOM 1670 N N . VAL B 1 56 ? -5.176 0.526 2.881 1 94.62 56 VAL B N 1
ATOM 1671 C CA . VAL B 1 56 ? -3.859 0.176 2.355 1 94.62 56 VAL B CA 1
ATOM 1672 C C . VAL B 1 56 ? -3.816 -1.312 2.018 1 94.62 56 VAL B C 1
ATOM 1674 O O . VAL B 1 56 ? -4.051 -2.158 2.885 1 94.62 56 VAL B O 1
ATOM 1677 N N . CYS B 1 57 ? -3.586 -1.686 0.825 1 91.31 57 CYS B N 1
ATOM 1678 C CA . CYS B 1 57 ? -3.496 -3.072 0.38 1 91.31 57 CYS B CA 1
ATOM 1679 C C . CYS B 1 57 ? -4.711 -3.871 0.84 1 91.31 57 CYS B C 1
ATOM 1681 O O . CYS B 1 57 ? -4.566 -4.961 1.4 1 91.31 57 CYS B O 1
ATOM 1683 N N . GLY B 1 58 ? -5.824 -3.236 0.756 1 91.06 58 GLY B N 1
ATOM 1684 C CA . GLY B 1 58 ? -7.074 -3.918 1.055 1 91.06 58 GLY B CA 1
ATOM 1685 C C . GLY B 1 58 ? -7.445 -3.871 2.525 1 91.06 58 GLY B C 1
ATOM 1686 O O . GLY B 1 58 ? -8.531 -4.305 2.912 1 91.06 58 GLY B O 1
ATOM 1687 N N . LEU B 1 59 ? -6.566 -3.35 3.357 1 94.31 59 LEU B N 1
ATOM 1688 C CA . LEU B 1 59 ? -6.816 -3.291 4.793 1 94.31 59 LEU B CA 1
ATOM 1689 C C . LEU B 1 59 ? -7.285 -1.899 5.207 1 94.31 59 LEU B C 1
ATOM 1691 O O . LEU B 1 59 ? -6.66 -0.898 4.852 1 94.31 59 LEU B O 1
ATOM 1695 N N . TRP B 1 60 ? -8.352 -1.839 5.961 1 95.44 60 TRP B N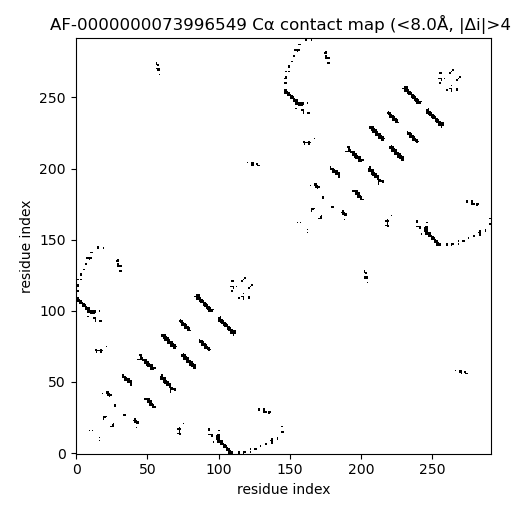 1
ATOM 1696 C CA . TRP B 1 60 ? -8.844 -0.568 6.484 1 95.44 60 TRP B CA 1
ATOM 1697 C C . TRP B 1 60 ? -8.203 -0.251 7.832 1 95.44 60 TRP B C 1
ATOM 1699 O O . TRP B 1 60 ? -8.273 -1.054 8.766 1 95.44 60 TRP B O 1
ATOM 1709 N N . LEU B 1 61 ? -7.602 0.851 7.957 1 96.81 61 LEU B N 1
ATOM 1710 C CA . LEU B 1 61 ? -7.047 1.398 9.195 1 96.81 61 LEU B CA 1
ATOM 1711 C C . LEU B 1 61 ? -7.797 2.656 9.617 1 96.81 61 LEU B C 1
ATOM 1713 O O . LEU B 1 61 ? -8.367 3.357 8.773 1 96.81 61 LEU B O 1
ATOM 1717 N N . ARG B 1 62 ? -7.809 2.912 10.828 1 97.69 62 ARG B N 1
ATOM 1718 C CA . ARG B 1 62 ? -8.508 4.09 11.336 1 97.69 62 ARG B CA 1
ATOM 1719 C C . ARG B 1 62 ? -7.52 5.109 11.898 1 97.69 62 ARG B C 1
ATOM 1721 O O . ARG B 1 62 ? -6.535 4.742 12.539 1 97.69 62 ARG B O 1
ATOM 1728 N N . HIS B 1 63 ? -7.766 6.344 11.633 1 98.25 63 HIS B N 1
ATOM 1729 C CA . HIS B 1 63 ? -7.016 7.477 12.164 1 98.25 63 HIS B CA 1
ATOM 1730 C C . HIS B 1 63 ? -7.949 8.508 12.789 1 98.25 63 HIS B C 1
ATOM 1732 O O . HIS B 1 63 ? -8.805 9.07 12.102 1 98.25 63 HIS B O 1
ATOM 1738 N N . ARG B 1 64 ? -7.828 8.672 14.055 1 98.44 64 ARG B N 1
ATOM 1739 C CA . ARG B 1 64 ? -8.57 9.688 14.789 1 98.44 64 ARG B CA 1
ATOM 1740 C C . ARG B 1 64 ? -7.629 10.695 15.438 1 98.44 64 ARG B C 1
ATOM 1742 O O . ARG B 1 64 ? -6.824 10.344 16.297 1 98.44 64 ARG B O 1
ATOM 1749 N N . ALA B 1 65 ? -7.766 11.891 15.008 1 98.56 65 ALA B N 1
ATOM 1750 C CA . ALA B 1 65 ? -6.887 12.945 15.5 1 98.56 65 ALA B CA 1
ATOM 1751 C C . ALA B 1 65 ? -7.691 14.148 15.984 1 98.56 65 ALA B C 1
ATOM 1753 O O . ALA B 1 65 ? -8.852 14.328 15.594 1 98.56 65 ALA B O 1
ATOM 1754 N N . GLU B 1 66 ? -7.039 14.906 16.828 1 98.5 66 GLU B N 1
ATOM 1755 C CA . GLU B 1 66 ? -7.613 16.156 17.312 1 98.5 66 GLU B CA 1
ATOM 1756 C C . GLU B 1 66 ? -6.793 17.359 16.859 1 98.5 66 GLU B C 1
ATOM 1758 O O . GLU B 1 66 ? -5.562 17.328 16.891 1 98.5 66 GLU B O 1
ATOM 1763 N N . VAL B 1 67 ? -7.523 18.406 16.406 1 98.44 67 VAL B N 1
ATOM 1764 C CA . VAL B 1 67 ? -6.844 19.656 16.047 1 98.44 67 VAL B CA 1
ATOM 1765 C C . VAL B 1 67 ? -6.344 20.359 17.312 1 98.44 67 VAL B C 1
ATOM 1767 O O . VAL B 1 67 ? -7.145 20.797 18.141 1 98.44 67 VAL B O 1
ATOM 1770 N N . GLU B 1 68 ? -5.082 20.516 17.406 1 98.62 68 GLU B N 1
ATOM 1771 C CA . GLU B 1 68 ? -4.449 21.062 18.609 1 98.62 68 GLU B CA 1
ATOM 1772 C C . GLU B 1 68 ? -4.109 22.531 18.438 1 98.62 68 GLU B C 1
ATOM 1774 O O . GLU B 1 68 ? -4.152 23.297 19.406 1 98.62 68 GLU B O 1
ATOM 1779 N N . LYS B 1 69 ? -3.705 22.922 17.297 1 98.75 69 LYS B N 1
ATOM 1780 C CA . LYS B 1 69 ? -3.396 24.312 16.953 1 98.75 69 LYS B CA 1
ATOM 1781 C C . LYS B 1 69 ? -4.012 24.703 15.617 1 98.75 69 LYS B C 1
ATOM 1783 O O . LYS B 1 69 ? -4.023 23.906 14.672 1 98.75 69 LYS B O 1
ATOM 1788 N N . HIS B 1 70 ? -4.484 25.859 15.586 1 98.62 70 HIS B N 1
ATOM 1789 C CA . HIS B 1 70 ? -5.109 26.422 14.391 1 98.62 70 HIS B CA 1
ATOM 1790 C C . HIS B 1 70 ? -4.902 27.922 14.328 1 98.62 70 HIS B C 1
ATOM 1792 O O . HIS B 1 70 ? -5.617 28.688 14.984 1 98.62 70 HIS B O 1
ATOM 1798 N N . GLU B 1 71 ? -3.971 28.312 13.57 1 98.5 71 GLU B N 1
ATOM 1799 C CA . GLU B 1 71 ? -3.715 29.703 13.25 1 98.5 71 GLU B CA 1
ATOM 1800 C C . GLU B 1 71 ? -3.926 29.984 11.766 1 98.5 71 GLU B C 1
ATOM 1802 O O . GLU B 1 71 ? -3.059 29.672 10.945 1 98.5 71 GLU B O 1
ATOM 1807 N N . TRP B 1 72 ? -5.023 30.578 11.469 1 97.81 72 TRP B N 1
ATOM 1808 C CA . TRP B 1 72 ? -5.477 30.766 10.102 1 97.81 72 TRP B CA 1
ATOM 1809 C C . TRP B 1 72 ? -4.34 31.266 9.211 1 97.81 72 TRP B C 1
ATOM 1811 O O . TRP B 1 72 ? -3.678 32.25 9.531 1 97.81 72 TRP B O 1
ATOM 1821 N N . GLY B 1 73 ? -4.031 30.469 8.109 1 97.94 73 GLY B N 1
ATOM 1822 C CA . GLY B 1 73 ? -3.074 30.844 7.078 1 97.94 73 GLY B CA 1
ATOM 1823 C C . GLY B 1 73 ? -1.632 30.625 7.496 1 97.94 73 GLY B C 1
ATOM 1824 O O . GLY B 1 73 ? -0.708 30.922 6.738 1 97.94 73 GLY B O 1
ATOM 1825 N N . ALA B 1 74 ? -1.493 30.094 8.711 1 98.56 74 ALA B N 1
ATOM 1826 C CA . ALA B 1 74 ? -0.115 30.109 9.195 1 98.56 74 ALA B CA 1
ATOM 1827 C C . ALA B 1 74 ? 0.271 28.75 9.781 1 98.56 74 ALA B C 1
ATOM 1829 O O . ALA B 1 74 ? 1.369 28.25 9.523 1 98.56 74 ALA B O 1
ATOM 1830 N N . LEU B 1 75 ? -0.632 28.188 10.57 1 98.75 75 LEU B N 1
ATOM 1831 C CA . LEU B 1 75 ? -0.237 27.031 11.344 1 98.75 75 LEU B CA 1
ATOM 1832 C C . LEU B 1 75 ? -1.436 26.125 11.617 1 98.75 75 LEU B C 1
ATOM 1834 O O . LEU B 1 75 ? -2.516 26.609 11.969 1 98.75 75 LEU B O 1
ATOM 1838 N N . PHE B 1 76 ? -1.277 24.797 11.438 1 98.75 76 PHE B N 1
ATOM 1839 C CA . PHE B 1 76 ? -2.26 23.766 11.734 1 98.75 76 PHE B CA 1
ATOM 1840 C C . PHE B 1 76 ? -1.585 22.531 12.312 1 98.75 76 PHE B C 1
ATOM 1842 O O . PHE B 1 76 ? -0.673 21.969 11.695 1 98.75 76 PHE B O 1
ATOM 1849 N N . THR B 1 77 ? -1.987 22.125 13.531 1 98.88 77 THR B N 1
ATOM 1850 C CA . THR B 1 77 ? -1.418 20.938 14.148 1 98.88 77 THR B CA 1
ATOM 1851 C C . THR B 1 77 ? -2.52 19.953 14.57 1 98.88 77 THR B C 1
ATOM 1853 O O . THR B 1 77 ? -3.488 20.359 15.219 1 98.88 77 THR B O 1
ATOM 1856 N N . ASP B 1 78 ? -2.396 18.719 14.148 1 98.69 78 ASP B N 1
ATOM 1857 C CA . ASP B 1 78 ? -3.291 17.672 14.617 1 98.69 78 ASP B CA 1
ATOM 1858 C C . ASP B 1 78 ? -2.51 16.547 15.297 1 98.69 78 ASP B C 1
ATOM 1860 O O . ASP B 1 78 ? -1.385 16.234 14.906 1 98.69 78 ASP B O 1
ATOM 1864 N N . THR B 1 79 ? -3.107 16 16.328 1 98.75 79 THR B N 1
ATOM 1865 C CA . THR B 1 79 ? -2.494 14.938 17.109 1 98.75 79 THR B CA 1
ATOM 1866 C C . THR B 1 79 ? -3.398 13.711 17.156 1 98.75 79 THR B C 1
ATOM 1868 O O . THR B 1 79 ? -4.586 13.812 17.469 1 98.75 79 THR B O 1
ATOM 1871 N N . MET B 1 80 ? -2.809 12.57 16.891 1 98.69 80 MET B N 1
ATOM 1872 C CA . MET B 1 80 ? -3.561 11.312 16.859 1 98.69 80 MET B CA 1
ATOM 1873 C C . MET B 1 80 ? -3.984 10.898 18.266 1 98.69 80 MET B C 1
ATOM 1875 O O . MET B 1 80 ? -3.176 10.914 19.188 1 98.69 80 MET B O 1
ATOM 1879 N N . ARG B 1 81 ? -5.223 10.555 18.328 1 98.31 81 ARG B N 1
ATOM 1880 C CA . ARG B 1 81 ? -5.762 10.016 19.578 1 98.31 81 ARG B CA 1
ATOM 1881 C C . ARG B 1 81 ? -5.938 8.508 19.5 1 98.31 81 ARG B C 1
ATOM 1883 O O . ARG B 1 81 ? -5.801 7.805 20.5 1 98.31 81 ARG B O 1
ATOM 1890 N N . LYS B 1 82 ? -6.281 8.039 18.344 1 97.81 82 LYS B N 1
ATOM 1891 C CA . LYS B 1 82 ? -6.41 6.625 18.031 1 97.81 82 LYS B CA 1
ATOM 1892 C C . LYS B 1 82 ? -5.953 6.344 16.594 1 97.81 82 LYS B C 1
ATOM 1894 O O . LYS B 1 82 ? -6.293 7.086 15.672 1 97.81 82 LYS B O 1
ATOM 1899 N N . GLY B 1 83 ? -5.164 5.238 16.484 1 97.56 83 GLY B N 1
ATOM 1900 C CA . GLY B 1 83 ? -4.672 4.91 15.148 1 97.56 83 GLY B CA 1
ATOM 1901 C C . GLY B 1 83 ? -3.521 3.922 15.172 1 97.56 83 GLY B C 1
ATOM 1902 O O . GLY B 1 83 ? -3.293 3.246 16.172 1 97.56 83 GLY B O 1
ATOM 1903 N N . PRO B 1 84 ? -2.85 3.789 14.07 1 95.56 84 PRO B N 1
ATOM 1904 C CA . PRO B 1 84 ? -1.854 2.723 13.945 1 95.56 84 PRO B CA 1
ATOM 1905 C C . PRO B 1 84 ? -0.529 3.068 14.625 1 95.56 84 PRO B C 1
ATOM 1907 O O . PRO B 1 84 ? 0.342 2.205 14.758 1 95.56 84 PRO B O 1
ATOM 1910 N N . TYR B 1 85 ? -0.323 4.266 15.023 1 97.56 85 TYR B N 1
ATOM 1911 C CA . TYR B 1 85 ? 0.874 4.68 15.75 1 97.56 85 TYR B CA 1
ATOM 1912 C C . TYR B 1 85 ? 0.593 4.809 17.234 1 97.56 85 TYR B C 1
ATOM 1914 O O . TYR B 1 85 ? -0.561 4.953 17.656 1 97.56 85 TYR B O 1
ATOM 1922 N N . ARG B 1 86 ? 1.619 4.699 18.047 1 97.62 86 ARG B N 1
ATOM 1923 C CA . ARG B 1 86 ? 1.475 4.98 19.469 1 97.62 86 ARG B CA 1
ATOM 1924 C C . ARG B 1 86 ? 1.302 6.477 19.719 1 97.62 86 ARG B C 1
ATOM 1926 O O . ARG B 1 86 ? 0.47 6.883 20.531 1 97.62 86 ARG B O 1
ATOM 1933 N N . THR B 1 87 ? 2.094 7.168 19.016 1 98.31 87 THR B N 1
ATOM 1934 C CA . THR B 1 87 ? 1.957 8.617 18.984 1 98.31 87 THR B CA 1
ATOM 1935 C C . THR B 1 87 ? 2.201 9.164 17.578 1 98.31 87 THR B C 1
ATOM 1937 O O . THR B 1 87 ? 3.025 8.625 16.844 1 98.31 87 THR B O 1
ATOM 1940 N N . PHE B 1 88 ? 1.527 10.195 17.312 1 98.75 88 PHE B N 1
ATOM 1941 C CA . PHE B 1 88 ? 1.631 10.852 16.016 1 98.75 88 PHE B CA 1
ATOM 1942 C C . PHE B 1 88 ? 1.148 12.297 16.094 1 98.75 88 PHE B C 1
ATOM 1944 O O . PHE B 1 88 ? -0.023 12.547 16.391 1 98.75 88 PHE B O 1
ATOM 1951 N N . ARG B 1 89 ? 2.027 13.172 15.906 1 98.88 89 ARG B N 1
ATOM 1952 C CA . ARG B 1 89 ? 1.748 14.609 15.898 1 98.88 89 ARG B CA 1
ATOM 1953 C C . ARG B 1 89 ? 2.234 15.258 14.609 1 98.88 89 ARG B C 1
ATOM 1955 O O . ARG B 1 89 ? 3.42 15.18 14.273 1 98.88 89 ARG B O 1
ATOM 1962 N N . HIS B 1 90 ? 1.331 15.844 13.875 1 98.81 90 HIS B N 1
ATOM 1963 C CA . HIS B 1 90 ? 1.612 16.438 12.57 1 98.81 90 HIS B CA 1
ATOM 1964 C C . HIS B 1 90 ? 1.42 17.953 12.602 1 98.81 90 HIS B C 1
ATOM 1966 O O . HIS B 1 90 ? 0.306 18.438 12.812 1 98.81 90 HIS B O 1
ATOM 1972 N N . THR B 1 91 ? 2.465 18.672 12.352 1 98.88 91 THR B N 1
ATOM 1973 C CA . THR B 1 91 ? 2.434 20.125 12.297 1 98.88 91 THR B CA 1
ATOM 1974 C C . THR 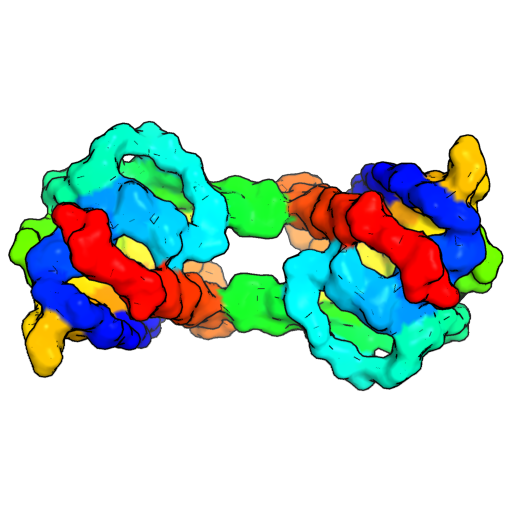B 1 91 ? 2.609 20.609 10.859 1 98.88 91 THR B C 1
ATOM 1976 O O . THR B 1 91 ? 3.59 20.281 10.195 1 98.88 91 THR B O 1
ATOM 1979 N N . HIS B 1 92 ? 1.661 21.391 10.398 1 98.75 92 HIS B N 1
ATOM 1980 C CA . HIS B 1 92 ? 1.716 22.078 9.117 1 98.75 92 HIS B CA 1
ATOM 1981 C C . HIS B 1 92 ? 2.018 23.562 9.297 1 98.75 92 HIS B C 1
ATOM 1983 O O . HIS B 1 92 ? 1.323 24.266 10.047 1 98.75 92 HIS B O 1
ATOM 1989 N N . ARG B 1 93 ? 3.023 24.031 8.617 1 98.81 93 ARG B N 1
ATOM 1990 C CA . ARG B 1 93 ? 3.348 25.453 8.633 1 98.81 93 ARG B CA 1
ATOM 1991 C C . ARG B 1 93 ? 3.25 26.047 7.23 1 98.81 93 ARG B C 1
ATOM 1993 O O . ARG B 1 93 ? 3.713 25.453 6.258 1 98.81 93 ARG B O 1
ATOM 2000 N N . PHE B 1 94 ? 2.66 27.172 7.152 1 98.62 94 PHE B N 1
ATOM 2001 C CA . PHE B 1 94 ? 2.48 27.906 5.906 1 98.62 94 PHE B CA 1
ATOM 2002 C C . PHE B 1 94 ? 3.162 29.266 5.973 1 98.62 94 PHE B C 1
ATOM 2004 O O . PHE B 1 94 ? 2.746 30.141 6.742 1 98.62 94 PHE B O 1
ATOM 2011 N N . GLU B 1 95 ? 4.156 29.453 5.164 1 98.5 95 GLU B N 1
ATOM 2012 C CA . GLU B 1 95 ? 4.906 30.703 5.18 1 98.5 95 GLU B CA 1
ATOM 2013 C C . GLU B 1 95 ? 4.941 31.344 3.793 1 98.5 95 GLU B C 1
ATOM 2015 O O . GLU B 1 95 ? 5.211 30.672 2.799 1 98.5 95 GLU B O 1
ATOM 2020 N N . PRO B 1 96 ? 4.684 32.656 3.754 1 97.75 96 PRO B N 1
ATOM 2021 C CA . PRO B 1 96 ? 4.852 33.312 2.455 1 97.75 96 PRO B CA 1
ATOM 2022 C C . PRO B 1 96 ? 6.262 33.156 1.888 1 97.75 96 PRO B C 1
ATOM 2024 O O . PRO B 1 96 ? 7.238 33.188 2.639 1 97.75 96 PRO B O 1
ATOM 2027 N N . SER B 1 97 ? 6.203 32.844 0.616 1 94 97 SER B N 1
ATOM 2028 C CA . SER B 1 97 ? 7.492 32.656 -0.042 1 94 97 SER B CA 1
ATOM 2029 C C . SER B 1 97 ? 7.398 32.969 -1.532 1 94 97 SER B C 1
ATOM 2031 O O . SER B 1 97 ? 6.621 32.344 -2.256 1 94 97 SER B O 1
ATOM 2033 N N . ALA B 1 98 ? 8.336 33.812 -2.088 1 89.12 98 ALA B N 1
ATOM 2034 C CA . ALA B 1 98 ? 8.539 34.125 -3.504 1 89.12 98 ALA B CA 1
ATOM 2035 C C . ALA B 1 98 ? 7.207 34.219 -4.242 1 89.12 98 ALA B C 1
ATOM 2037 O O . ALA B 1 98 ? 7.02 33.594 -5.285 1 89.12 98 ALA B O 1
ATOM 2038 N N . GLY B 1 99 ? 6.188 34.844 -3.729 1 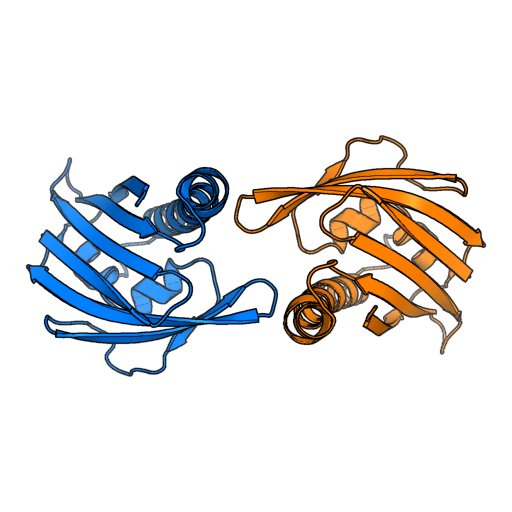89.44 99 GLY B N 1
ATOM 2039 C CA . GLY B 1 99 ? 4.906 35 -4.402 1 89.44 99 GLY B CA 1
ATOM 2040 C C . GLY B 1 99 ? 3.973 33.812 -4.195 1 89.44 99 GLY B C 1
ATOM 2041 O O . GLY B 1 99 ? 2.885 33.781 -4.773 1 89.44 99 GLY B O 1
ATOM 2042 N N . GLY B 1 100 ? 4.402 32.906 -3.373 1 96.5 100 GLY B N 1
ATOM 2043 C CA . GLY B 1 100 ? 3.568 31.781 -3.029 1 96.5 100 GLY B CA 1
ATOM 2044 C C . GLY B 1 100 ? 3.689 31.375 -1.573 1 96.5 100 GLY B C 1
ATOM 2045 O O . GLY B 1 100 ? 3.641 32.219 -0.678 1 96.5 100 GLY B O 1
ATOM 2046 N N . THR B 1 101 ? 3.678 30.094 -1.382 1 98.12 101 THR B N 1
ATOM 2047 C CA . THR B 1 101 ? 3.709 29.562 -0.023 1 98.12 101 THR B CA 1
ATOM 2048 C C . THR B 1 101 ? 4.754 28.453 0.103 1 98.12 101 THR B C 1
ATOM 2050 O O . THR B 1 101 ? 4.832 27.562 -0.749 1 98.12 101 THR B O 1
ATOM 2053 N N . CYS B 1 102 ? 5.551 28.578 1.064 1 98.44 102 CYS B N 1
ATOM 2054 C CA . CYS B 1 102 ? 6.34 27.438 1.514 1 98.44 102 CYS B CA 1
ATOM 2055 C C . CYS B 1 102 ? 5.613 26.672 2.611 1 98.44 102 CYS B C 1
ATOM 2057 O O . CYS B 1 102 ? 5.418 27.188 3.711 1 98.44 102 CYS B O 1
ATOM 2059 N N . MET B 1 103 ? 5.25 25.484 2.301 1 98.5 103 MET B N 1
ATOM 2060 C CA . MET B 1 103 ? 4.582 24.641 3.285 1 98.5 103 MET B CA 1
ATOM 2061 C C . MET B 1 103 ? 5.551 23.625 3.881 1 98.5 103 MET B C 1
ATOM 2063 O O . MET B 1 103 ? 6.266 22.953 3.148 1 98.5 103 MET B O 1
ATOM 2067 N N . THR B 1 104 ? 5.551 23.531 5.176 1 98.81 104 THR B N 1
ATOM 2068 C CA . THR B 1 104 ? 6.402 22.594 5.895 1 98.81 104 THR B CA 1
ATOM 2069 C C . THR B 1 104 ? 5.562 21.641 6.73 1 98.81 104 THR B C 1
ATOM 2071 O O . THR B 1 104 ? 4.762 22.062 7.562 1 98.81 104 THR B O 1
ATOM 2074 N N . ASP B 1 105 ? 5.754 20.375 6.488 1 98.88 105 ASP B N 1
ATOM 2075 C CA . ASP B 1 105 ? 5.148 19.328 7.309 1 98.88 105 ASP B CA 1
ATOM 2076 C C . ASP B 1 105 ? 6.18 18.703 8.242 1 98.88 105 ASP B C 1
ATOM 2078 O O . ASP B 1 105 ? 7.254 18.281 7.805 1 98.88 105 ASP B O 1
ATOM 2082 N N . THR B 1 106 ? 5.836 18.688 9.492 1 98.88 106 THR B N 1
ATOM 2083 C CA . THR B 1 106 ? 6.652 18.016 10.5 1 98.88 106 THR B CA 1
ATOM 2084 C C . THR B 1 106 ? 5.836 16.984 11.258 1 98.88 106 THR B C 1
ATOM 2086 O O . THR B 1 106 ? 4.797 17.297 11.836 1 98.88 106 THR B O 1
ATOM 2089 N N . ILE B 1 107 ? 6.336 15.719 11.242 1 98.88 107 ILE B N 1
ATOM 2090 C CA . ILE B 1 107 ? 5.652 14.625 11.93 1 98.88 107 ILE B CA 1
ATOM 2091 C C . ILE B 1 107 ? 6.539 14.086 13.047 1 98.88 107 ILE B C 1
ATOM 2093 O O . ILE B 1 107 ? 7.68 13.68 12.805 1 98.88 107 ILE B O 1
ATOM 2097 N N . GLU B 1 108 ? 6.078 14.141 14.188 1 98.75 108 GLU B N 1
ATOM 2098 C CA . GLU B 1 108 ? 6.648 13.438 15.336 1 98.75 108 GLU B CA 1
ATOM 2099 C C . GLU B 1 108 ? 5.859 12.172 15.656 1 98.75 108 GLU B C 1
ATOM 2101 O O . GLU B 1 108 ? 4.66 12.234 15.93 1 98.75 108 GLU B O 1
ATOM 2106 N N . PHE B 1 109 ? 6.609 11.008 15.656 1 98.75 109 PHE B N 1
ATOM 2107 C CA . PHE B 1 109 ? 5.812 9.797 15.797 1 98.75 109 PHE B CA 1
ATOM 2108 C C . PHE B 1 109 ? 6.641 8.672 16.406 1 98.75 109 PHE B C 1
ATOM 2110 O O . PHE B 1 109 ? 7.871 8.75 16.438 1 98.75 109 PHE B O 1
ATOM 2117 N N . THR B 1 110 ? 5.941 7.711 16.938 1 98.38 110 THR B N 1
ATOM 2118 C CA . THR B 1 110 ? 6.48 6.398 17.266 1 98.38 110 THR B CA 1
ATOM 2119 C C . THR B 1 110 ? 5.434 5.312 17.031 1 98.38 110 THR B C 1
ATOM 2121 O O . THR B 1 110 ? 4.246 5.523 17.281 1 98.38 110 THR B O 1
ATOM 2124 N N . THR B 1 111 ? 5.93 4.215 16.562 1 96.12 111 THR B N 1
ATOM 2125 C CA . THR B 1 111 ? 5.043 3.068 16.406 1 96.12 111 THR B CA 1
ATOM 2126 C C . THR B 1 111 ? 4.816 2.357 17.734 1 96.12 111 THR B C 1
ATOM 2128 O O . THR B 1 111 ? 3.871 1.579 17.875 1 96.12 111 THR B O 1
ATOM 2131 N N . GLY B 1 112 ? 5.742 2.545 18.656 1 96.38 112 GLY B N 1
ATOM 2132 C CA . GLY B 1 112 ? 5.715 1.821 19.922 1 96.38 112 GLY B CA 1
ATOM 2133 C C . GLY B 1 112 ? 6.477 0.51 19.875 1 96.38 112 GLY B C 1
ATOM 2134 O O . GLY B 1 112 ? 6.57 -0.198 20.875 1 96.38 112 GLY B O 1
ATOM 2135 N N . LEU B 1 113 ? 7.164 0.13 18.781 1 93.69 113 LEU B N 1
ATOM 2136 C CA . LEU B 1 113 ? 7.855 -1.142 18.594 1 93.69 113 LEU B CA 1
ATOM 2137 C C . LEU B 1 113 ? 9.367 -0.954 18.656 1 93.69 113 LEU B C 1
ATOM 2139 O O . LEU B 1 113 ? 10.125 -1.885 18.375 1 93.69 113 LEU B O 1
ATOM 2143 N N . GLY B 1 114 ? 9.742 0.284 18.891 1 95.12 114 GLY B N 1
ATOM 2144 C CA . GLY B 1 114 ? 11.164 0.568 19.062 1 95.12 114 GLY B CA 1
ATOM 2145 C C . GLY B 1 114 ? 11.695 1.545 18.031 1 95.12 114 GLY B C 1
ATOM 2146 O O . GLY B 1 114 ? 11.117 1.694 16.953 1 95.12 114 GLY B O 1
ATOM 2147 N N . ALA B 1 115 ? 12.758 2.213 18.422 1 96.12 115 ALA B N 1
ATOM 2148 C CA . ALA B 1 115 ? 13.344 3.283 17.609 1 96.12 115 ALA B CA 1
ATOM 2149 C C . ALA B 1 115 ? 13.836 2.752 16.266 1 96.12 115 ALA B C 1
ATOM 2151 O O . ALA B 1 115 ? 13.789 3.461 15.258 1 96.12 115 ALA B O 1
ATOM 2152 N N . LEU B 1 116 ? 14.289 1.583 16.344 1 94.94 116 LEU B N 1
ATOM 2153 C CA . LEU B 1 116 ? 14.797 0.978 15.117 1 94.94 116 LEU B CA 1
ATOM 2154 C C . LEU B 1 116 ? 13.672 0.775 14.109 1 94.94 116 LEU B C 1
ATOM 2156 O O . LEU B 1 116 ? 13.836 1.09 12.93 1 94.94 116 LEU B O 1
ATOM 2160 N N . ILE B 1 117 ? 12.555 0.343 14.516 1 93.38 117 ILE B N 1
ATOM 2161 C CA . ILE B 1 117 ? 11.391 0.135 13.656 1 93.38 117 ILE B CA 1
ATOM 2162 C C . ILE B 1 117 ? 10.883 1.479 13.148 1 93.38 117 ILE B C 1
ATOM 2164 O O . ILE B 1 117 ? 10.547 1.613 11.969 1 93.38 117 ILE B O 1
ATOM 2168 N N . ASP B 1 118 ? 10.859 2.453 14.047 1 96.75 118 ASP B N 1
ATOM 2169 C CA . ASP B 1 118 ? 10.445 3.795 13.641 1 96.75 118 ASP B CA 1
ATOM 2170 C C . ASP B 1 118 ? 11.305 4.305 12.484 1 96.75 118 ASP B C 1
ATOM 2172 O O . ASP B 1 118 ? 10.789 4.863 11.516 1 96.75 118 ASP B O 1
ATOM 2176 N N . ARG B 1 119 ? 12.578 4.02 12.602 1 96.06 119 ARG B N 1
ATOM 2177 C CA . ARG B 1 119 ? 13.516 4.555 11.625 1 96.06 119 ARG B CA 1
ATOM 2178 C C . ARG B 1 119 ? 13.484 3.74 10.336 1 96.06 119 ARG B C 1
ATOM 2180 O O . ARG B 1 119 ? 13.484 4.305 9.242 1 96.06 119 ARG B O 1
ATOM 2187 N N . LEU B 1 120 ? 13.336 2.492 10.414 1 92.5 120 LEU B N 1
ATOM 2188 C CA . LEU B 1 120 ? 13.523 1.631 9.258 1 92.5 120 LEU B CA 1
ATOM 2189 C C . LEU B 1 120 ? 12.211 1.411 8.516 1 92.5 120 LEU B C 1
ATOM 2191 O O . LEU B 1 120 ? 12.203 1.164 7.312 1 92.5 120 LEU B O 1
ATOM 2195 N N . ILE B 1 121 ? 11.109 1.533 9.164 1 92.81 121 ILE B N 1
ATOM 2196 C CA . ILE B 1 121 ? 9.805 1.277 8.555 1 92.81 121 ILE B CA 1
ATOM 2197 C C . ILE B 1 121 ? 8.961 2.549 8.594 1 92.81 121 ILE B C 1
ATOM 2199 O O . ILE B 1 121 ? 8.477 3.01 7.555 1 92.81 121 ILE B O 1
ATOM 2203 N N . GLY B 1 122 ? 8.898 3.188 9.766 1 96.38 122 GLY B N 1
ATOM 2204 C CA . GLY B 1 122 ? 8.07 4.375 9.93 1 96.38 122 GLY B CA 1
ATOM 2205 C C . GLY B 1 122 ? 8.477 5.516 9.016 1 96.38 122 GLY B C 1
ATOM 2206 O O . GLY B 1 122 ? 7.641 6.082 8.312 1 96.38 122 GLY B O 1
ATOM 2207 N N . VAL B 1 123 ? 9.734 5.781 9.031 1 97.44 123 VAL B N 1
ATOM 2208 C CA . VAL B 1 123 ? 10.234 6.934 8.289 1 97.44 123 VAL B CA 1
ATOM 2209 C C . VAL B 1 123 ? 10.031 6.711 6.797 1 97.44 123 VAL B C 1
ATOM 2211 O O . VAL B 1 123 ? 9.5 7.578 6.098 1 97.44 123 VAL B O 1
ATOM 2214 N N . PRO B 1 124 ? 10.359 5.527 6.27 1 96.25 124 PRO B N 1
ATOM 2215 C CA . PRO B 1 124 ? 10.117 5.309 4.844 1 96.25 124 PRO B CA 1
ATOM 2216 C C . PRO B 1 124 ? 8.648 5.434 4.465 1 96.25 124 PRO B C 1
ATOM 2218 O O . PRO B 1 124 ? 8.32 5.934 3.383 1 96.25 124 PRO B O 1
ATOM 2221 N N . ILE B 1 125 ? 7.773 4.984 5.25 1 95.81 125 ILE B N 1
ATOM 2222 C CA . ILE B 1 125 ? 6.344 5.09 4.98 1 95.81 125 ILE B CA 1
ATOM 2223 C C . ILE B 1 125 ? 5.938 6.562 4.922 1 95.81 125 ILE B C 1
ATOM 2225 O O . ILE B 1 125 ? 5.227 6.98 4.008 1 95.81 125 ILE B O 1
ATOM 2229 N N . LEU B 1 126 ? 6.418 7.332 5.859 1 97.88 126 LEU B N 1
ATOM 2230 C CA . LEU B 1 126 ? 6.113 8.758 5.863 1 97.88 126 LEU B CA 1
ATOM 2231 C C . LEU B 1 126 ? 6.738 9.453 4.66 1 97.88 126 LEU B C 1
ATOM 2233 O O . LEU B 1 126 ? 6.133 10.344 4.066 1 97.88 126 LEU B O 1
ATOM 2237 N N . LYS B 1 127 ? 7.949 9.055 4.387 1 97.88 127 LYS B N 1
ATOM 2238 C CA . LYS B 1 127 ? 8.609 9.609 3.209 1 97.88 127 LYS B CA 1
ATOM 2239 C C . LYS B 1 127 ? 7.762 9.398 1.958 1 97.88 127 LYS B C 1
ATOM 2241 O O . LYS B 1 127 ? 7.562 10.328 1.176 1 97.88 127 LYS B O 1
ATOM 2246 N N . TYR B 1 128 ? 7.293 8.25 1.803 1 97.69 128 TYR B N 1
ATOM 2247 C CA . TYR B 1 128 ? 6.438 7.934 0.664 1 97.69 128 TYR B CA 1
ATOM 2248 C C . TYR B 1 128 ? 5.152 8.75 0.702 1 97.69 128 TYR B C 1
ATOM 2250 O O . TYR B 1 128 ? 4.785 9.391 -0.287 1 97.69 128 TYR B O 1
ATOM 2258 N N . THR B 1 129 ? 4.41 8.719 1.783 1 98 129 THR B N 1
ATOM 2259 C CA . THR B 1 129 ? 3.117 9.375 1.944 1 98 129 THR B CA 1
ATOM 2260 C C . THR B 1 129 ? 3.23 10.875 1.673 1 98 129 THR B C 1
ATOM 2262 O O . THR B 1 129 ? 2.451 11.43 0.896 1 98 129 THR B O 1
ATOM 2265 N N . PHE B 1 130 ? 4.242 11.469 2.217 1 98.5 130 PHE B N 1
ATOM 2266 C CA . PHE B 1 130 ? 4.32 12.922 2.123 1 98.5 130 PHE B CA 1
ATOM 2267 C C . PHE B 1 130 ? 4.965 13.344 0.809 1 98.5 130 PHE B C 1
ATOM 2269 O O . PHE B 1 130 ? 4.742 14.461 0.332 1 98.5 130 PHE B O 1
ATOM 2276 N N . ARG B 1 131 ? 5.773 12.508 0.219 1 98 131 ARG B N 1
ATOM 2277 C CA . ARG B 1 131 ? 6.18 12.773 -1.157 1 98 131 ARG B CA 1
ATOM 2278 C C . ARG B 1 131 ? 4.969 12.836 -2.082 1 98 131 ARG B C 1
ATOM 2280 O O . ARG B 1 131 ? 4.852 13.758 -2.893 1 98 131 ARG B O 1
ATOM 2287 N N . LYS B 1 132 ? 4.125 11.883 -1.97 1 97.81 132 LYS B N 1
ATOM 2288 C CA . LYS B 1 132 ? 2.924 11.828 -2.801 1 97.81 132 LYS B CA 1
ATOM 2289 C C . LYS B 1 132 ? 2.008 13.016 -2.52 1 97.81 132 LYS B C 1
ATOM 2291 O O . LYS B 1 132 ? 1.457 13.617 -3.445 1 97.81 132 LYS B O 1
ATOM 2296 N N . ARG B 1 133 ? 1.851 13.352 -1.296 1 97.81 133 ARG B N 1
ATOM 2297 C CA . ARG B 1 133 ? 1.027 14.492 -0.903 1 97.81 133 ARG B CA 1
ATOM 2298 C C . ARG B 1 133 ? 1.565 15.789 -1.498 1 97.81 133 ARG B C 1
ATOM 2300 O O . ARG B 1 133 ? 0.806 16.594 -2.051 1 97.81 133 ARG B O 1
ATOM 2307 N N . HIS B 1 134 ? 2.865 15.93 -1.393 1 98.19 134 HIS B N 1
ATOM 2308 C CA . HIS B 1 134 ? 3.486 17.156 -1.891 1 98.19 134 HIS B CA 1
ATOM 2309 C C . HIS B 1 134 ? 3.451 17.203 -3.414 1 98.19 134 HIS B C 1
ATOM 2311 O O . HIS B 1 134 ? 3.297 18.281 -3.998 1 98.19 134 HIS B O 1
ATOM 2317 N N . GLU B 1 135 ? 3.561 16.094 -4.051 1 97.56 135 GLU B N 1
ATOM 2318 C CA . GLU B 1 135 ? 3.4 16.016 -5.5 1 97.56 135 GLU B CA 1
ATOM 2319 C C . GLU B 1 135 ? 1.993 16.438 -5.918 1 97.56 135 GLU B C 1
ATOM 2321 O O . GLU B 1 135 ? 1.825 17.219 -6.855 1 97.56 135 GLU B O 1
ATOM 2326 N N . ALA B 1 136 ? 1.04 15.961 -5.27 1 96.88 136 ALA B N 1
ATOM 2327 C CA . ALA B 1 136 ? -0.349 16.312 -5.555 1 96.88 136 ALA B CA 1
ATOM 2328 C C . ALA B 1 136 ? -0.581 17.812 -5.387 1 96.88 136 ALA B C 1
ATOM 2330 O O . ALA B 1 136 ? -1.252 18.438 -6.211 1 96.88 136 ALA B O 1
ATOM 2331 N N . LEU B 1 137 ? -0.038 18.375 -4.363 1 96.44 137 LEU B N 1
ATOM 2332 C CA . LEU B 1 137 ? -0.192 19.797 -4.082 1 96.44 137 LEU B CA 1
ATOM 2333 C C . LEU B 1 137 ? 0.435 20.641 -5.188 1 96.44 137 LEU B C 1
ATOM 2335 O O . LEU B 1 137 ? -0.107 21.688 -5.562 1 96.44 137 LEU B O 1
ATOM 2339 N N . SER B 1 138 ? 1.507 20.125 -5.684 1 94.44 138 SER B N 1
ATOM 2340 C CA . SER B 1 138 ? 2.229 20.859 -6.715 1 94.44 138 SER B CA 1
ATOM 2341 C C . SER B 1 138 ? 1.474 20.844 -8.039 1 94.44 138 SER B C 1
ATOM 2343 O O . SER B 1 138 ? 1.75 21.641 -8.938 1 94.44 138 SER B O 1
ATOM 2345 N N . GLN B 1 139 ? 0.492 19.938 -8.109 1 93.31 139 GLN B N 1
ATOM 2346 C CA . GLN B 1 139 ? -0.224 19.766 -9.367 1 93.31 139 GLN B CA 1
ATOM 2347 C C . GLN B 1 139 ? -1.597 20.438 -9.312 1 93.31 139 GLN B C 1
ATOM 2349 O O . GLN B 1 139 ? -2.34 20.406 -10.297 1 93.31 139 GLN B O 1
ATOM 2354 N N . VAL B 1 140 ? -1.865 21.016 -8.227 1 94.12 140 VAL B N 1
ATOM 2355 C CA . VAL B 1 140 ? -3.158 21.672 -8.055 1 94.12 140 VAL B CA 1
ATOM 2356 C C . VAL B 1 140 ? -3.229 22.906 -8.945 1 94.12 140 VAL B C 1
ATOM 2358 O O . VAL B 1 140 ? -2.275 23.688 -9.016 1 94.12 140 VAL B O 1
ATOM 2361 N N . ASP B 1 141 ? -4.363 23.062 -9.68 1 92.75 141 ASP B N 1
ATOM 2362 C CA . ASP B 1 141 ? -4.672 24.344 -10.32 1 92.75 141 ASP B CA 1
ATOM 2363 C C . ASP B 1 141 ? -5.34 25.297 -9.336 1 92.75 141 ASP B C 1
ATOM 2365 O O . ASP B 1 141 ? -6.559 25.234 -9.141 1 92.75 141 ASP B O 1
ATOM 2369 N N . TRP B 1 142 ? -4.633 26.203 -8.836 1 93.62 142 TRP B N 1
ATOM 2370 C CA . TRP B 1 142 ? -5.055 27.047 -7.715 1 93.62 142 TRP B CA 1
ATOM 2371 C C . TRP B 1 142 ? -6.051 28.109 -8.172 1 93.62 142 TRP B C 1
ATOM 2373 O O . TRP B 1 142 ? -6.75 28.703 -7.352 1 93.62 142 TRP B O 1
ATOM 2383 N N . ALA B 1 143 ? -6.172 28.266 -9.422 1 88.94 143 ALA B N 1
ATOM 2384 C CA . ALA B 1 143 ? -7.145 29.219 -9.953 1 88.94 143 ALA B CA 1
ATOM 2385 C C . ALA B 1 143 ? -8.57 28.719 -9.727 1 88.94 143 ALA B C 1
ATOM 2387 O O . ALA B 1 143 ? -9.5 29.531 -9.617 1 88.94 143 ALA B O 1
ATOM 2388 N N . ASP B 1 144 ? -8.695 27.391 -9.57 1 80.19 144 ASP B N 1
ATOM 2389 C CA . ASP B 1 144 ? -10.016 26.797 -9.406 1 80.19 144 ASP B CA 1
ATOM 2390 C C . ASP B 1 144 ? -10.328 26.547 -7.934 1 80.19 144 ASP B C 1
ATOM 2392 O O . ASP B 1 144 ? -11.453 26.203 -7.582 1 80.19 144 ASP B O 1
ATOM 2396 N N . VAL B 1 145 ? -9.242 26.656 -7.133 1 74.69 145 VAL B N 1
ATOM 2397 C CA . VAL B 1 145 ? -9.398 26.391 -5.711 1 74.69 145 VAL B CA 1
ATOM 2398 C C . VAL B 1 145 ? -9.828 27.656 -4.984 1 74.69 145 VAL B C 1
ATOM 2400 O O . VAL B 1 145 ? -9.18 28.703 -5.109 1 74.69 145 VAL B O 1
ATOM 2403 N N . LEU B 1 146 ? -11.109 27.766 -4.539 1 62.34 146 LEU B N 1
ATOM 2404 C CA . LEU B 1 146 ? -11.633 28.969 -3.889 1 62.34 146 LEU B CA 1
ATOM 2405 C C . LEU B 1 146 ? -11.398 28.922 -2.385 1 62.34 146 LEU B C 1
ATOM 2407 O O . LEU B 1 146 ? -11.383 27.844 -1.788 1 62.34 146 LEU B O 1
#

InterPro domains:
  IPR019587 Polyketide cyclase/dehydrase [PF10604] (1-127)
  IPR023393 START-like domain superfamily [G3DSA:3.30.530.20] (4-141)

Secondary structure (DSSP, 8-state):
-EEEEEEEEESS-HHHHHHHHTBHHHHHHHSSS-EEESS--SB--TT-EEEEEEEETTEEEEEEEEEEEEETTTEEEEEEEESSSSEEEEEEEEEEETTEEEEEEEEEEE-SS-HHHIIIIIHHHHHHHHHHHHHHHHT--TTS--/-EEEEEEEEESS-HHHHHHHHTBHHHHHHHSSS-EEESS--SB--TT-EEEEEEEETTEEEEEEEEEEEEETTTEEEEEEEESSSSEEEEEEEEEEETTEEEEEEEEEEE-SS-HHHIIIIIHHHHHHHHHHHHHHHHT--TTS--

pLDDT: mean 96.11, std 4.41, range [62.12, 98.88]

Solvent-accessible surface area (backbone atoms only — not comparable to full-atom values): 15214 Å² total; per-residue (Å²): 115,46,76,50,76,51,74,44,73,35,90,39,50,26,55,59,51,38,54,39,63,44,20,50,67,39,39,59,68,25,45,89,49,59,73,48,71,74,50,83,70,47,68,69,51,68,68,35,67,49,35,32,34,36,43,56,68,67,40,76,44,51,44,28,27,35,28,73,41,66,39,90,37,38,35,41,25,37,34,52,78,44,49,87,44,68,38,41,37,40,38,40,36,37,35,80,40,98,86,11,14,38,36,37,42,38,37,41,33,29,58,76,79,45,65,66,48,30,57,71,47,48,43,41,37,49,52,37,50,51,50,48,25,48,52,40,55,62,65,55,65,59,90,75,58,128,117,48,76,49,75,51,73,46,75,34,89,38,49,27,55,59,52,38,55,41,65,45,20,50,67,39,39,60,67,24,46,87,46,59,73,48,69,74,50,81,70,49,67,69,50,69,68,35,68,49,36,32,34,37,44,55,68,67,40,78,45,51,44,28,27,35,29,74,41,67,39,91,37,38,36,42,26,38,33,52,78,43,50,86,45,69,38,40,35,41,38,40,37,37,35,81,39,100,87,10,14,38,36,37,42,38,37,42,33,29,58,76,80,45,64,65,49,29,56,69,48,47,45,42,38,50,51,37,50,51,50,47,25,48,50,40,55,61,66,56,65,58,88,75,59,127